Protein AF-A0A3B9ZFH5-F1 (afdb_monomer)

Mean predicted aligned error: 7.14 Å

Solvent-accessible surface area (backbone atoms only — not comparable to full-atom values): 13706 Å² total; per-residue (Å²): 106,92,88,69,44,16,60,58,52,52,47,41,68,73,48,49,60,76,69,56,90,48,77,80,53,52,54,62,52,55,54,47,50,50,52,54,54,44,50,53,52,52,50,51,51,52,33,54,69,76,51,60,96,83,41,75,63,79,76,51,57,69,62,58,42,43,11,49,30,52,8,58,58,41,36,78,74,75,39,57,46,69,60,40,25,54,50,39,38,48,53,53,50,50,54,53,50,53,50,49,52,51,50,48,53,49,42,18,50,52,43,24,66,76,68,67,31,79,48,78,68,34,46,50,52,24,42,50,59,43,46,46,58,60,49,51,49,64,74,74,47,60,92,72,45,63,69,67,50,44,63,56,52,52,38,52,32,36,51,45,31,24,52,52,28,47,54,52,24,54,52,31,48,76,71,74,42,88,35,60,85,32,45,53,56,22,54,52,38,48,51,56,30,49,52,52,27,51,62,53,21,48,66,30,60,55,36,56,64,36,47,82,73,73,46,78,68,55,70,68,45,51,51,45,15,51,52,20,48,51,52,39,53,51,49,53,55,49,51,54,51,48,51,43,53,75,71,64,59,79,72,73,91,124

Foldseek 3Di:
DLPFWLVCVCCCVPPVVVVDPDPVVCVCVVVVVSVVVVVLVVLLVQLVVPDDPPHPCVVDDSLQSSLQSQLVVCVVVVDHSVVSSVVSSVVVVVVVVVVVVVQLVVQLVVQCVVPVQPDPVSSVVSSCVSCVVVVCCVVQDDPPLVVLCVLLVVLLRLLSRLVVLLVVLLVCVVVVHDSCVSVVVSVVSLVVSLVSLVVQQVVLVVVVVCVVVVDDDDPSSCVSNVSSVVSNVVSVVVVVVSCCCPPVVPPDPD

pLDDT: mean 85.2, std 9.34, range [36.38, 96.75]

Nearest PDB structures (foldseek):
  4dnd-assembly1_A  TM=7.154E-01  e=4.580E+00  Homo sapiens

Secondary structure (DSSP, 8-state):
--S--HHHHHHIIIIIHHH-SSGGGHHHHHHHHHHHHHHHHHHHHHHHHTS-TT-GGGGS-HHHHHHHHHHHHHHTTT--HHHHHHHHHHHHHHHHHHHHHHHHHHHHHHHHHHHT--SHHHHHHHHHHHHHHHHHHHHHSPTTTHHHHHHHHHHHHHHHHHHHHHHHHHHHHHTT---HHHHHHHHHHHHHHHHHHHHHHHHHHHHHHHHTTTPPPPHHHHHHHHHHHHHHHHHHHHHHHHHIIIII------

Structure (mmCIF, N/CA/C/O backbone):
data_AF-A0A3B9ZFH5-F1
#
_entry.id   AF-A0A3B9ZFH5-F1
#
loop_
_atom_site.group_PDB
_atom_site.id
_atom_site.type_symbol
_atom_site.label_atom_id
_atom_site.label_alt_id
_atom_site.label_comp_id
_atom_site.label_asym_id
_atom_site.label_entity_id
_atom_site.label_seq_id
_atom_site.pdbx_PDB_ins_code
_atom_site.Cartn_x
_atom_site.Cartn_y
_atom_site.Cartn_z
_atom_site.occupancy
_atom_site.B_iso_or_equiv
_atom_site.auth_seq_id
_atom_site.auth_comp_id
_atom_site.auth_asym_id
_atom_site.auth_atom_id
_atom_site.pdbx_PDB_model_num
ATOM 1 N N . CYS A 1 1 ? 0.698 -5.939 -2.562 1.00 56.19 1 CYS A N 1
ATOM 2 C CA . CYS A 1 1 ? -0.659 -6.213 -2.044 1.00 56.19 1 CYS A CA 1
ATOM 3 C C . CYS A 1 1 ? -0.772 -7.603 -1.418 1.00 56.19 1 CYS A C 1
ATOM 5 O O . CYS A 1 1 ? -1.212 -7.675 -0.282 1.00 56.19 1 CYS A O 1
ATOM 7 N N . GLY A 1 2 ? -0.289 -8.669 -2.073 1.00 48.34 2 GLY A N 1
ATOM 8 C CA . GLY A 1 2 ? -0.557 -10.066 -1.680 1.00 48.34 2 GLY A CA 1
ATOM 9 C C . GLY A 1 2 ? 0.015 -10.634 -0.366 1.00 48.34 2 GLY A C 1
ATOM 10 O O . GLY A 1 2 ? -0.214 -11.807 -0.115 1.00 48.34 2 GLY A O 1
ATOM 11 N N . ALA A 1 3 ? 0.739 -9.874 0.467 1.00 55.09 3 ALA A N 1
ATOM 12 C CA . ALA A 1 3 ? 1.177 -10.352 1.794 1.00 55.09 3 ALA A CA 1
ATOM 13 C C . ALA A 1 3 ? 0.284 -9.795 2.917 1.00 55.09 3 ALA A C 1
ATOM 15 O O . ALA A 1 3 ? -0.329 -10.538 3.674 1.00 55.09 3 ALA A O 1
ATOM 16 N N . CYS A 1 4 ? 0.181 -8.468 2.996 1.00 74.06 4 CYS A N 1
ATOM 17 C CA . CYS A 1 4 ? -0.763 -7.741 3.836 1.00 74.06 4 CYS A CA 1
ATOM 18 C C . CYS A 1 4 ? -0.974 -6.355 3.207 1.00 74.06 4 CYS A C 1
ATOM 20 O O . CYS A 1 4 ? -0.023 -5.760 2.684 1.00 74.06 4 CYS A O 1
ATOM 22 N N . SER A 1 5 ? -2.207 -5.843 3.197 1.00 85.00 5 SER A N 1
ATOM 23 C CA . SER A 1 5 ? -2.499 -4.530 2.620 1.00 85.00 5 SER A CA 1
ATOM 24 C C . SER A 1 5 ? -3.465 -3.737 3.479 1.00 85.00 5 SER A C 1
ATOM 26 O O . SER A 1 5 ? -4.633 -4.095 3.626 1.00 85.00 5 SER A O 1
ATOM 28 N N . GLY A 1 6 ? -2.975 -2.607 3.989 1.00 86.12 6 GLY A N 1
ATOM 29 C CA . GLY A 1 6 ? -3.796 -1.664 4.727 1.00 86.12 6 GLY A CA 1
ATOM 30 C C . GLY A 1 6 ? -4.882 -1.038 3.858 1.00 86.12 6 GLY A C 1
ATOM 31 O O . GLY A 1 6 ? -6.019 -0.907 4.305 1.00 86.12 6 GLY A O 1
ATOM 32 N N . PHE A 1 7 ? -4.566 -0.713 2.600 1.00 86.00 7 PHE A N 1
ATOM 33 C CA . PHE A 1 7 ? -5.526 -0.127 1.667 1.00 86.00 7 PHE A CA 1
ATOM 34 C C . PHE A 1 7 ? -6.740 -1.037 1.453 1.00 86.00 7 PHE A C 1
ATOM 36 O O . PHE A 1 7 ? -7.873 -0.581 1.595 1.00 86.00 7 PHE A O 1
ATOM 43 N N . HIS A 1 8 ? -6.520 -2.337 1.229 1.00 86.50 8 HIS A N 1
ATOM 44 C CA . HIS A 1 8 ? -7.613 -3.308 1.140 1.00 86.50 8 HIS A CA 1
ATOM 45 C C . HIS A 1 8 ? -8.439 -3.365 2.425 1.00 86.50 8 HIS A C 1
ATOM 47 O O . HIS A 1 8 ? -9.656 -3.487 2.343 1.00 86.50 8 HIS A O 1
ATOM 53 N N . GLY A 1 9 ? -7.827 -3.217 3.602 1.00 84.75 9 GLY A N 1
ATOM 54 C CA . GLY A 1 9 ? -8.572 -3.137 4.858 1.00 84.75 9 GLY A CA 1
ATOM 55 C C . GLY A 1 9 ? -9.456 -1.890 4.972 1.00 84.75 9 GLY A C 1
ATOM 56 O O . GLY A 1 9 ? -10.604 -2.007 5.407 1.00 84.75 9 GLY A O 1
ATOM 57 N N . ILE A 1 10 ? -8.993 -0.717 4.518 1.00 81.56 10 ILE A N 1
ATOM 58 C CA . ILE A 1 10 ? -9.849 0.484 4.457 1.00 81.56 10 ILE A CA 1
ATOM 59 C C . ILE A 1 10 ? -10.995 0.279 3.465 1.00 81.56 10 ILE A C 1
ATOM 61 O O . ILE A 1 10 ? -12.153 0.519 3.799 1.00 81.56 10 ILE A O 1
ATOM 65 N N . VAL A 1 11 ? -10.699 -0.183 2.249 1.00 83.25 11 VAL A N 1
ATOM 66 C CA . VAL A 1 11 ? -11.728 -0.388 1.219 1.00 83.25 11 VAL A CA 1
ATOM 67 C C . VAL A 1 11 ? -12.757 -1.422 1.686 1.00 83.25 11 VAL A C 1
ATOM 69 O O . VAL A 1 11 ? -13.962 -1.176 1.582 1.00 83.25 11 VAL A O 1
ATOM 72 N N . SER A 1 12 ? -12.298 -2.526 2.280 1.00 81.56 12 SER A N 1
ATOM 73 C CA . SER A 1 12 ? -13.162 -3.609 2.762 1.00 81.56 12 SER A CA 1
ATOM 74 C C . SER A 1 12 ? -14.093 -3.151 3.883 1.00 81.56 12 SER A C 1
ATOM 76 O O . SER A 1 12 ? -15.272 -3.493 3.872 1.00 81.56 12 SER A O 1
ATOM 78 N N . SER A 1 13 ? -13.596 -2.343 4.825 1.00 78.69 13 SER A N 1
ATOM 79 C CA . SER A 1 13 ? -14.395 -1.819 5.944 1.00 78.69 13 SER A CA 1
ATOM 80 C C . SER A 1 13 ? -15.327 -0.670 5.540 1.00 78.69 13 SER A C 1
ATOM 82 O O . SER A 1 13 ? -16.443 -0.572 6.050 1.00 78.69 13 SER A O 1
ATOM 84 N N . GLY A 1 14 ? -14.909 0.188 4.606 1.00 74.19 14 GLY A N 1
ATOM 85 C CA . GLY A 1 14 ? -15.663 1.379 4.210 1.00 74.19 14 GLY A CA 1
ATOM 86 C C . GLY A 1 14 ? -16.687 1.160 3.094 1.00 74.19 14 GLY A C 1
ATOM 87 O O . GLY A 1 14 ? -17.728 1.829 3.087 1.00 74.19 14 GLY A O 1
ATOM 88 N N . THR A 1 15 ? -16.408 0.243 2.160 1.00 79.88 15 THR A N 1
ATOM 89 C CA . THR A 1 15 ? -17.212 0.031 0.941 1.00 79.88 15 THR A CA 1
ATOM 90 C C . THR A 1 15 ? -17.740 -1.396 0.828 1.00 79.88 15 THR A C 1
ATOM 92 O O . THR A 1 15 ? -18.956 -1.581 0.851 1.00 79.88 15 THR A O 1
ATOM 95 N N . THR A 1 16 ? -16.864 -2.406 0.786 1.00 83.88 16 THR A N 1
ATOM 96 C CA . THR A 1 16 ? -17.260 -3.804 0.560 1.00 83.88 16 THR A CA 1
ATOM 97 C C . THR A 1 16 ? -18.222 -4.296 1.635 1.00 83.88 16 THR A C 1
ATOM 99 O O . THR A 1 16 ? -19.280 -4.819 1.303 1.00 83.88 16 TH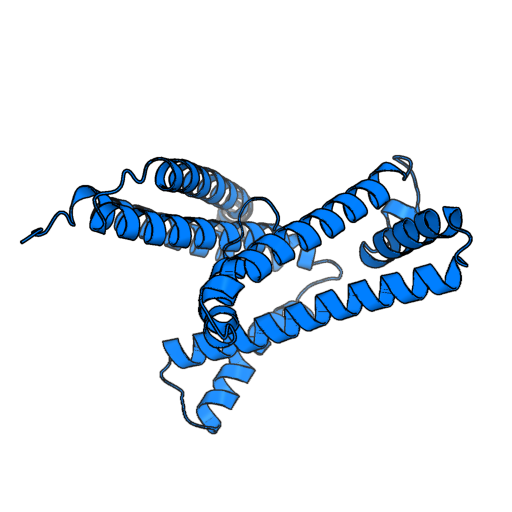R A O 1
ATOM 102 N N . ALA A 1 17 ? -17.937 -4.042 2.917 1.00 84.56 17 ALA A N 1
ATOM 103 C CA . ALA A 1 17 ? -18.801 -4.448 4.026 1.00 84.56 17 ALA A CA 1
ATOM 104 C C . ALA A 1 17 ? -20.241 -3.909 3.916 1.00 84.56 17 ALA A C 1
ATOM 106 O O . ALA A 1 17 ? -21.170 -4.558 4.383 1.00 84.56 17 ALA A O 1
ATOM 107 N N . LYS A 1 18 ? -20.446 -2.756 3.262 1.00 84.69 18 LYS A N 1
ATOM 108 C CA . LYS A 1 18 ? -21.777 -2.158 3.044 1.00 84.69 18 LYS A CA 1
ATOM 109 C C . LYS A 1 18 ? -22.503 -2.723 1.819 1.00 84.69 18 LYS A C 1
ATOM 111 O O . LYS A 1 18 ? -23.704 -2.519 1.679 1.00 84.69 18 LYS A O 1
ATOM 116 N N . GLN A 1 19 ? -21.778 -3.382 0.918 1.00 88.19 19 GLN A N 1
ATOM 117 C CA . GLN A 1 19 ? -22.305 -3.979 -0.313 1.00 88.19 19 GLN A CA 1
ATOM 118 C C . GLN A 1 19 ? -22.575 -5.481 -0.166 1.00 88.19 19 GLN A C 1
ATOM 120 O O . GLN A 1 19 ? -23.314 -6.061 -0.962 1.00 88.19 19 GLN A O 1
ATOM 125 N N . VAL A 1 20 ? -21.991 -6.121 0.849 1.00 91.12 20 VAL A N 1
ATOM 126 C CA . VAL A 1 20 ? -22.221 -7.532 1.155 1.00 91.12 20 VAL A CA 1
ATOM 127 C C . VAL A 1 20 ? -23.640 -7.735 1.695 1.00 91.12 20 VAL A C 1
ATOM 129 O O . VAL A 1 20 ? -24.049 -7.103 2.665 1.00 91.12 20 VAL A O 1
ATOM 132 N N . LYS A 1 21 ? -24.393 -8.660 1.086 1.00 93.06 21 LYS A N 1
ATOM 133 C CA . LYS A 1 21 ? -25.792 -8.941 1.452 1.00 93.06 21 LYS A CA 1
ATOM 134 C C . LYS A 1 21 ? -25.932 -9.767 2.735 1.00 93.06 21 LYS A C 1
ATOM 136 O O . LYS A 1 21 ? -26.881 -9.570 3.489 1.00 93.06 21 LYS A O 1
ATOM 141 N N . LYS A 1 22 ? -25.039 -10.735 2.956 1.00 92.75 22 LYS A N 1
ATOM 142 C CA . LYS A 1 22 ? -25.032 -11.622 4.132 1.00 92.75 22 LYS A CA 1
ATOM 143 C C . LYS A 1 22 ? -23.602 -11.999 4.501 1.00 92.75 22 LYS A C 1
ATOM 145 O O . LYS A 1 22 ? -22.759 -12.166 3.630 1.00 92.75 22 LYS A O 1
ATOM 150 N N . GLU A 1 23 ? -23.353 -12.226 5.785 1.00 89.50 23 GLU A N 1
ATOM 151 C CA . GLU A 1 23 ? -22.018 -12.529 6.327 1.00 89.50 23 GLU A CA 1
ATOM 152 C C . GLU A 1 23 ? -21.338 -13.736 5.659 1.00 89.50 23 GLU A C 1
ATOM 154 O O . GLU A 1 23 ? -20.128 -13.742 5.445 1.00 89.50 23 GLU A O 1
ATOM 159 N N . ARG A 1 24 ? -22.119 -14.742 5.244 1.00 93.06 24 ARG A N 1
ATOM 160 C CA . ARG A 1 24 ? -21.596 -15.921 4.531 1.00 93.06 24 ARG A CA 1
ATOM 161 C C . ARG A 1 24 ? -20.936 -15.579 3.190 1.00 93.06 24 ARG A C 1
ATOM 163 O O . ARG A 1 24 ? -20.111 -16.360 2.729 1.00 93.06 24 ARG A O 1
ATOM 170 N N . ASP A 1 25 ? -21.264 -14.435 2.589 1.00 93.25 25 ASP A N 1
ATOM 171 C CA . ASP A 1 25 ? -20.651 -13.979 1.338 1.00 93.25 25 ASP A CA 1
ATOM 172 C C . ASP A 1 25 ? -19.267 -13.342 1.580 1.00 93.25 25 ASP A C 1
ATOM 174 O O . ASP A 1 25 ? -18.456 -13.274 0.658 1.00 93.25 25 ASP A O 1
ATOM 178 N N . CYS A 1 26 ? -18.935 -12.941 2.816 1.00 89.19 26 CYS A N 1
ATOM 179 C CA . CYS A 1 26 ? -17.640 -12.332 3.143 1.00 89.19 26 CYS A CA 1
ATOM 180 C C . CYS A 1 26 ? -16.459 -13.264 2.849 1.00 89.19 26 CYS A C 1
ATOM 182 O O . CYS A 1 26 ? -15.405 -12.794 2.421 1.00 89.19 26 CYS A O 1
ATOM 184 N N . VAL A 1 27 ? -16.627 -14.575 3.061 1.00 89.00 27 VAL A N 1
ATOM 185 C CA . VAL A 1 27 ? -15.583 -15.579 2.810 1.00 89.00 27 VAL A CA 1
ATOM 186 C C . VAL A 1 27 ? -15.265 -15.685 1.313 1.00 89.00 27 VAL A C 1
ATOM 188 O O . VAL A 1 27 ? -14.125 -15.395 0.952 1.00 89.00 27 VAL A O 1
ATOM 191 N N . PRO A 1 28 ? -16.212 -16.038 0.418 1.00 91.50 28 PRO A N 1
ATOM 192 C CA . PRO A 1 28 ? -15.913 -16.141 -1.007 1.00 91.50 28 PRO A CA 1
ATOM 193 C C . PRO A 1 28 ? -15.486 -14.804 -1.623 1.00 91.50 28 PRO A C 1
ATOM 195 O O . PRO A 1 28 ? -14.626 -14.811 -2.495 1.00 91.50 28 PRO A O 1
ATOM 198 N N . ILE A 1 29 ? -16.015 -13.666 -1.158 1.00 90.19 29 ILE A N 1
ATOM 199 C CA . ILE A 1 29 ? -15.613 -12.347 -1.669 1.00 90.19 29 ILE A CA 1
ATOM 200 C C . ILE A 1 29 ? -14.169 -12.028 -1.274 1.00 90.19 29 ILE A C 1
ATOM 202 O O . ILE A 1 29 ? -13.342 -11.771 -2.144 1.00 90.19 29 ILE A O 1
ATOM 206 N N . THR A 1 30 ? -13.843 -12.079 0.020 1.00 84.75 30 THR A N 1
ATOM 207 C CA . THR A 1 30 ? -12.514 -11.676 0.509 1.00 84.75 30 THR A CA 1
ATOM 208 C C . THR A 1 30 ? -11.433 -12.654 0.050 1.00 84.75 30 THR A C 1
ATOM 210 O O . THR A 1 30 ? -10.433 -12.243 -0.537 1.00 84.75 30 THR A O 1
ATOM 213 N N . TYR A 1 31 ? -11.635 -13.959 0.268 1.00 85.38 31 TYR A N 1
ATOM 214 C CA . TYR A 1 31 ? -10.650 -14.966 -0.135 1.00 85.38 31 TYR A CA 1
ATOM 215 C C . TYR A 1 31 ? -10.585 -15.123 -1.655 1.00 85.38 31 TYR A C 1
ATOM 217 O O . TYR A 1 31 ? -9.493 -15.272 -2.196 1.00 85.38 31 TYR A O 1
ATOM 225 N N . GLY A 1 32 ? -11.721 -15.049 -2.356 1.00 89.69 32 GLY A N 1
ATOM 226 C CA . GLY A 1 32 ? -11.752 -15.106 -3.817 1.00 89.69 32 GLY A CA 1
ATOM 227 C C . GLY A 1 32 ? -10.996 -13.941 -4.451 1.00 89.69 32 GLY A C 1
ATOM 228 O O . GLY A 1 32 ? -10.163 -14.170 -5.325 1.00 89.69 32 GLY A O 1
ATOM 229 N N . ALA A 1 33 ? -11.200 -12.713 -3.962 1.00 85.75 33 ALA A N 1
ATOM 230 C CA . ALA A 1 33 ? -10.440 -11.547 -4.414 1.00 85.75 33 ALA A CA 1
ATOM 231 C C . ALA A 1 33 ? -8.932 -11.718 -4.167 1.00 85.75 33 ALA A C 1
ATOM 233 O O . ALA A 1 33 ? -8.134 -11.490 -5.073 1.00 85.75 33 ALA A O 1
ATOM 234 N N . MET A 1 34 ? -8.540 -12.212 -2.985 1.00 85.88 34 MET A N 1
ATOM 235 C CA . MET A 1 34 ? -7.133 -12.477 -2.666 1.00 85.88 34 MET A CA 1
ATOM 236 C C . MET A 1 34 ? -6.503 -13.516 -3.607 1.00 85.88 34 MET A C 1
ATOM 238 O O . MET A 1 34 ? -5.362 -13.346 -4.037 1.00 85.88 34 MET A O 1
ATOM 242 N N . LEU A 1 35 ? -7.233 -14.581 -3.957 1.00 88.50 35 LEU A N 1
ATOM 243 C CA . LEU A 1 35 ? -6.763 -15.594 -4.907 1.00 88.50 35 LEU A CA 1
ATOM 244 C C . LEU A 1 35 ? -6.603 -15.023 -6.322 1.00 88.50 35 LEU A C 1
ATOM 246 O O . LEU A 1 35 ? -5.607 -15.314 -6.984 1.00 88.50 35 LEU A O 1
ATOM 250 N N . LEU A 1 36 ? -7.545 -14.190 -6.775 1.00 88.00 36 LEU A N 1
ATOM 251 C CA . LEU A 1 36 ? -7.467 -13.530 -8.081 1.00 88.00 36 LEU A CA 1
ATOM 252 C C . LEU A 1 36 ? -6.302 -12.530 -8.147 1.00 88.00 36 LEU A C 1
ATOM 254 O O . LEU A 1 36 ? -5.558 -12.530 -9.126 1.00 88.00 36 LEU A O 1
ATOM 258 N N . GLU A 1 37 ? -6.072 -11.736 -7.099 1.00 85.31 37 GLU A N 1
ATOM 259 C CA . GLU A 1 37 ? -4.884 -10.875 -7.005 1.00 85.31 37 GLU A CA 1
ATOM 260 C C . GLU A 1 37 ? -3.584 -11.681 -6.989 1.00 85.31 37 GLU A C 1
ATOM 262 O O . GLU A 1 37 ? -2.609 -11.307 -7.645 1.00 85.31 37 GLU A O 1
ATOM 267 N N . GLY A 1 38 ? -3.569 -12.801 -6.263 1.00 87.44 38 GLY A N 1
ATOM 268 C CA . GLY A 1 38 ? -2.445 -13.731 -6.245 1.00 87.44 38 GLY A CA 1
ATOM 269 C C . GLY A 1 38 ? -2.130 -14.268 -7.640 1.00 87.44 38 GLY A C 1
ATOM 270 O O . GLY A 1 38 ? -0.968 -14.272 -8.046 1.00 87.44 38 GLY A O 1
ATOM 271 N N . LEU A 1 39 ? -3.156 -14.642 -8.410 1.00 88.12 39 LEU A N 1
ATOM 272 C CA . LEU A 1 39 ? -3.003 -15.070 -9.799 1.00 88.12 39 LEU A CA 1
ATOM 273 C C . LEU A 1 39 ? -2.387 -13.963 -10.665 1.00 88.12 39 LEU A C 1
ATOM 275 O O . LEU A 1 39 ? -1.415 -14.218 -11.373 1.00 88.12 39 LEU A O 1
ATOM 279 N N . VAL A 1 40 ? -2.897 -12.730 -10.577 1.00 86.56 40 VAL A N 1
ATOM 280 C CA . VAL A 1 40 ? -2.344 -11.579 -11.315 1.00 86.56 40 VAL A CA 1
ATOM 281 C C . VAL A 1 40 ? -0.877 -11.334 -10.943 1.00 86.56 40 VAL A C 1
ATOM 283 O O . VAL A 1 40 ? -0.048 -11.102 -11.824 1.00 86.56 40 VAL A O 1
ATOM 286 N N . ALA A 1 41 ? -0.522 -11.444 -9.660 1.00 87.69 41 ALA A N 1
ATOM 287 C CA . ALA A 1 41 ? 0.856 -11.292 -9.198 1.00 87.69 41 ALA A CA 1
ATOM 288 C C . ALA A 1 41 ? 1.785 -12.382 -9.756 1.00 87.69 41 ALA A C 1
ATOM 290 O O . ALA A 1 41 ? 2.885 -12.077 -10.220 1.00 87.69 41 ALA A O 1
ATOM 291 N N . VAL A 1 42 ? 1.342 -13.643 -9.759 1.00 89.94 42 VAL A N 1
ATOM 292 C CA . VAL A 1 42 ? 2.099 -14.758 -10.348 1.00 89.94 42 VAL A CA 1
ATOM 293 C C . VAL A 1 42 ? 2.295 -14.545 -11.848 1.00 89.94 42 VAL A C 1
ATOM 295 O O . VAL A 1 42 ? 3.413 -14.691 -12.340 1.00 89.94 42 VAL A O 1
ATOM 298 N N . LEU A 1 43 ? 1.248 -14.136 -12.569 1.00 88.88 43 LEU A N 1
ATOM 299 C CA . LEU A 1 43 ? 1.345 -13.825 -13.994 1.00 88.88 43 LEU A CA 1
ATOM 300 C C . LEU A 1 43 ? 2.354 -12.702 -14.253 1.00 88.88 43 LEU A C 1
ATOM 302 O O . LEU A 1 43 ? 3.215 -12.855 -15.118 1.00 88.88 43 LEU A O 1
ATOM 306 N N . ALA A 1 44 ? 2.320 -11.622 -13.469 1.00 89.00 44 ALA A N 1
ATOM 307 C CA . ALA A 1 44 ? 3.287 -10.532 -13.582 1.00 89.00 44 ALA A CA 1
ATOM 308 C C . ALA A 1 44 ? 4.731 -11.025 -13.387 1.00 89.00 44 ALA A C 1
ATOM 310 O O . ALA A 1 44 ? 5.607 -10.696 -14.187 1.00 89.00 44 ALA A O 1
ATOM 311 N N . ILE A 1 45 ? 4.980 -11.876 -12.389 1.00 90.25 45 ILE A N 1
ATOM 312 C CA . ILE A 1 45 ? 6.302 -12.474 -12.163 1.00 90.25 45 ILE A CA 1
ATOM 313 C C . ILE A 1 45 ? 6.735 -13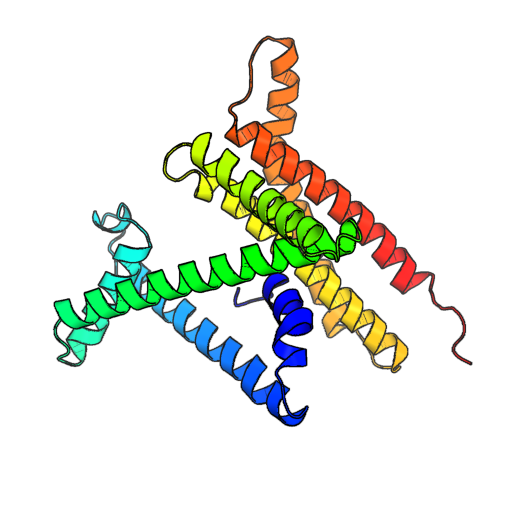.316 -13.371 1.00 90.25 45 ILE A C 1
ATOM 315 O O . ILE A 1 45 ? 7.856 -13.152 -13.852 1.00 90.25 45 ILE A O 1
ATOM 319 N N . ILE A 1 46 ? 5.849 -14.161 -13.908 1.00 89.81 46 ILE A N 1
ATOM 320 C CA . ILE A 1 46 ? 6.134 -14.971 -15.101 1.00 89.81 46 ILE A CA 1
ATOM 321 C C . ILE A 1 46 ? 6.507 -14.070 -16.283 1.00 89.81 46 ILE A C 1
ATOM 323 O O . ILE A 1 46 ? 7.518 -14.326 -16.935 1.00 89.81 46 ILE A O 1
ATOM 327 N N . THR A 1 47 ? 5.763 -12.980 -16.524 1.00 90.06 47 THR A N 1
ATOM 328 C CA . THR A 1 47 ? 6.052 -12.055 -17.637 1.00 90.06 47 THR A CA 1
ATOM 329 C C . THR A 1 47 ? 7.445 -11.430 -17.565 1.00 90.06 47 THR A C 1
ATOM 331 O O . THR A 1 47 ? 8.038 -11.148 -18.605 1.00 90.06 47 THR A O 1
ATOM 334 N N . VAL A 1 48 ? 7.987 -11.249 -16.357 1.00 88.69 48 VAL A N 1
ATOM 335 C CA . VAL A 1 48 ? 9.323 -10.681 -16.139 1.00 88.69 48 VAL A CA 1
ATOM 336 C C . VAL A 1 48 ? 10.406 -11.760 -16.195 1.00 88.69 48 VAL A C 1
ATOM 338 O O . VAL A 1 48 ? 11.443 -11.536 -16.813 1.00 88.69 48 VAL A O 1
ATOM 341 N N . ILE A 1 49 ? 10.179 -12.938 -15.602 1.00 89.00 49 ILE A N 1
ATOM 342 C CA . ILE A 1 49 ? 11.178 -14.024 -15.536 1.00 89.00 49 ILE A CA 1
ATOM 343 C C . ILE A 1 49 ? 11.544 -14.560 -16.926 1.00 89.00 49 ILE A C 1
ATOM 345 O O . ILE A 1 49 ? 12.688 -14.950 -17.149 1.00 89.00 49 ILE A O 1
ATOM 349 N N . ILE A 1 50 ? 10.607 -14.553 -17.877 1.00 86.81 50 ILE A N 1
ATOM 350 C CA . ILE A 1 5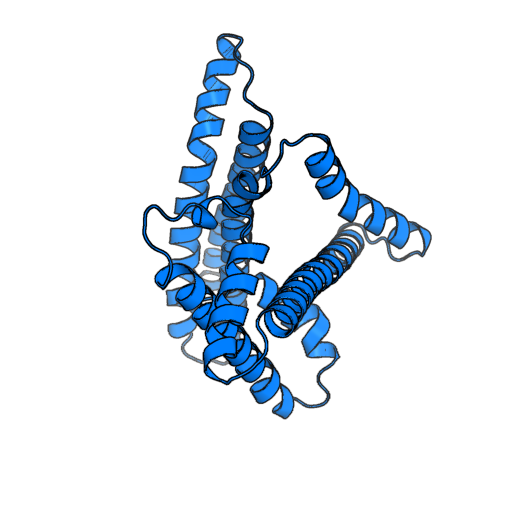0 ? 10.874 -14.998 -19.254 1.00 86.81 50 ILE A CA 1
ATOM 351 C C . ILE A 1 50 ? 11.762 -14.027 -20.051 1.00 86.81 50 ILE A C 1
ATOM 353 O O . ILE A 1 50 ? 12.178 -14.351 -21.164 1.00 86.81 50 ILE A O 1
ATOM 357 N N . LEU A 1 51 ? 12.032 -12.822 -19.534 1.00 86.69 51 LEU A N 1
ATOM 358 C CA . LEU A 1 51 ? 12.857 -11.834 -20.221 1.00 86.69 51 LEU A CA 1
ATOM 359 C C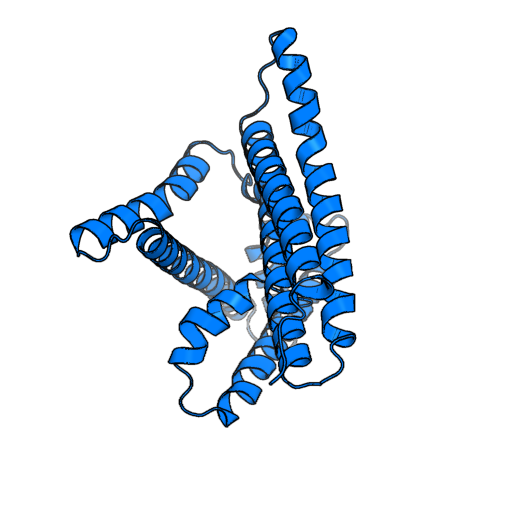 . LEU A 1 51 ? 14.350 -12.045 -19.915 1.00 86.69 51 LEU A C 1
ATOM 361 O O . LEU A 1 51 ? 14.744 -12.121 -18.751 1.00 86.69 51 LEU A O 1
ATOM 365 N N . PRO A 1 52 ? 15.222 -12.058 -20.942 1.00 88.00 52 PRO A N 1
ATOM 366 C CA . PRO A 1 52 ? 16.667 -12.038 -20.735 1.00 88.00 52 PRO A CA 1
ATOM 367 C C . PRO A 1 52 ? 17.117 -10.799 -19.948 1.00 88.00 52 PRO A C 1
ATOM 369 O O . PRO A 1 52 ? 16.595 -9.707 -20.173 1.00 88.00 52 PRO A O 1
ATOM 372 N N . LYS A 1 53 ? 18.159 -10.936 -19.112 1.00 83.06 53 LYS A N 1
ATOM 373 C CA . LYS A 1 53 ? 18.697 -9.846 -18.264 1.00 83.06 53 LYS A CA 1
ATOM 374 C C . LYS A 1 53 ? 19.045 -8.556 -19.024 1.00 83.06 53 LYS A C 1
ATOM 376 O O . LYS A 1 53 ? 18.933 -7.477 -18.460 1.00 83.06 53 LYS A O 1
ATOM 381 N N . ASN A 1 54 ? 19.435 -8.667 -20.296 1.00 85.94 54 ASN A N 1
ATOM 382 C CA . ASN A 1 54 ? 19.816 -7.533 -21.148 1.00 85.94 54 ASN A CA 1
ATOM 383 C C . ASN A 1 54 ? 18.764 -7.213 -22.222 1.00 85.94 54 ASN A C 1
ATOM 385 O O . ASN A 1 54 ? 19.070 -6.565 -23.221 1.00 85.94 54 ASN A O 1
ATOM 389 N N . SER A 1 55 ? 17.532 -7.699 -22.057 1.00 85.75 55 SER A N 1
ATOM 390 C CA . SER A 1 55 ? 16.468 -7.465 -23.027 1.00 85.75 55 SER A CA 1
ATOM 391 C C . SER A 1 55 ? 16.142 -5.969 -23.126 1.00 85.75 55 SER A C 1
ATOM 393 O O . SER A 1 55 ? 15.886 -5.339 -22.097 1.00 85.75 55 SER A O 1
ATOM 395 N N . PRO A 1 56 ? 16.066 -5.385 -24.339 1.00 84.94 56 PRO A N 1
ATOM 396 C CA . PRO A 1 56 ? 15.643 -3.995 -24.510 1.00 84.94 56 PRO A CA 1
ATOM 397 C C . PRO A 1 56 ? 14.215 -3.758 -23.996 1.00 84.94 56 PRO A C 1
ATOM 399 O O . PRO A 1 56 ? 13.885 -2.641 -23.607 1.00 84.94 56 PRO A O 1
ATOM 402 N N . LEU A 1 57 ? 13.393 -4.814 -23.908 1.00 84.25 57 LEU A N 1
ATOM 403 C CA . LEU A 1 57 ? 12.040 -4.752 -23.351 1.00 84.25 57 LEU A CA 1
ATOM 404 C C . LEU A 1 57 ? 12.022 -4.387 -21.863 1.00 84.25 57 LEU A C 1
ATOM 406 O O . LEU A 1 57 ? 11.026 -3.846 -21.407 1.00 84.25 57 LEU A O 1
ATOM 410 N N . LEU A 1 58 ? 13.111 -4.608 -21.116 1.00 84.31 58 LEU A N 1
ATOM 411 C CA . LEU A 1 58 ? 13.198 -4.199 -19.708 1.00 84.31 58 LEU A CA 1
ATOM 412 C C . LEU A 1 58 ? 13.237 -2.672 -19.527 1.00 84.31 58 LEU A C 1
ATOM 414 O O . LEU A 1 58 ? 13.054 -2.188 -18.414 1.00 84.31 58 LEU A O 1
ATOM 418 N N . LYS A 1 59 ? 13.477 -1.910 -20.603 1.00 84.88 59 LYS A N 1
ATOM 419 C CA . LYS A 1 59 ? 13.413 -0.439 -20.600 1.00 84.88 59 LYS A CA 1
ATOM 420 C C . LYS A 1 59 ? 12.026 0.101 -20.955 1.00 84.88 59 LYS A C 1
ATOM 422 O O . LYS A 1 59 ? 11.800 1.300 -20.795 1.00 84.88 59 LYS A O 1
ATOM 427 N N . ALA A 1 60 ? 11.141 -0.753 -21.470 1.00 86.44 60 ALA A N 1
ATOM 428 C CA . ALA A 1 60 ? 9.777 -0.373 -21.803 1.00 86.44 60 ALA A CA 1
ATOM 429 C C . ALA A 1 60 ? 8.954 -0.124 -20.534 1.00 86.44 60 ALA A C 1
ATOM 431 O O . ALA A 1 60 ? 9.353 -0.488 -19.424 1.00 86.44 60 ALA A O 1
ATOM 432 N N . ASP A 1 61 ? 7.791 0.495 -20.701 1.00 87.06 61 ASP A N 1
ATOM 433 C CA . ASP A 1 61 ? 6.915 0.759 -19.571 1.00 87.06 61 ASP A CA 1
ATOM 434 C C . ASP A 1 61 ? 6.295 -0.540 -19.018 1.00 87.06 61 ASP A C 1
ATOM 436 O O . ASP A 1 61 ? 6.013 -1.474 -19.782 1.00 87.06 61 ASP A O 1
ATOM 440 N N . PRO A 1 62 ? 6.069 -0.634 -17.691 1.00 88.25 62 PRO A N 1
ATOM 441 C CA . PRO A 1 62 ? 5.612 -1.868 -17.047 1.00 88.25 62 PRO A CA 1
ATOM 442 C C . PRO A 1 62 ? 4.319 -2.451 -17.631 1.00 88.25 62 PRO A C 1
ATOM 444 O O . PRO A 1 62 ? 4.173 -3.669 -17.715 1.00 88.25 62 PRO A O 1
ATOM 447 N N . ASN A 1 63 ? 3.397 -1.593 -18.073 1.00 89.06 63 ASN A N 1
ATOM 448 C CA . ASN A 1 63 ? 2.149 -1.989 -18.728 1.00 89.06 63 ASN A CA 1
ATOM 449 C C . ASN A 1 63 ? 2.398 -2.743 -20.047 1.00 89.06 63 ASN A C 1
ATOM 451 O O . ASN A 1 63 ? 1.741 -3.749 -20.308 1.00 89.06 63 ASN A O 1
ATOM 455 N N . LEU A 1 64 ? 3.365 -2.297 -20.854 1.00 91.62 64 LEU A N 1
ATOM 456 C CA . LEU A 1 64 ? 3.738 -2.937 -22.118 1.00 91.62 64 LEU A CA 1
ATOM 457 C C . LEU A 1 64 ? 4.444 -4.271 -21.879 1.00 91.62 64 LEU A C 1
ATOM 459 O O . LEU A 1 64 ? 4.173 -5.244 -22.583 1.00 91.62 64 LEU A O 1
ATOM 463 N N . ILE A 1 65 ? 5.320 -4.327 -20.871 1.00 92.00 65 ILE A N 1
ATOM 464 C CA . ILE A 1 65 ? 5.999 -5.563 -20.460 1.00 92.00 65 ILE A CA 1
ATOM 465 C C . ILE A 1 65 ? 4.964 -6.610 -20.039 1.00 92.00 65 ILE A C 1
ATOM 467 O O . ILE A 1 65 ? 4.982 -7.737 -20.539 1.00 92.00 65 ILE A O 1
ATOM 471 N N . TYR A 1 66 ? 4.033 -6.216 -19.169 1.00 92.00 66 TYR A N 1
ATOM 472 C CA . TYR A 1 66 ? 2.976 -7.089 -18.675 1.00 92.00 66 TYR A CA 1
ATOM 473 C C . TYR A 1 66 ? 2.063 -7.571 -19.811 1.00 92.00 66 TYR A C 1
ATOM 475 O O . TYR A 1 66 ? 1.911 -8.777 -20.012 1.00 92.00 66 TYR A O 1
ATOM 483 N N . ALA A 1 67 ? 1.518 -6.653 -20.616 1.00 93.06 67 ALA A N 1
ATOM 484 C CA . ALA A 1 67 ? 0.633 -7.000 -21.728 1.00 93.06 67 ALA A CA 1
ATOM 485 C C . ALA A 1 67 ? 1.326 -7.900 -22.764 1.00 93.06 67 ALA A C 1
ATOM 487 O O . ALA A 1 67 ? 0.744 -8.880 -23.229 1.00 93.06 67 ALA A O 1
ATOM 488 N N . GLY A 1 68 ? 2.594 -7.618 -23.080 1.00 92.75 68 GLY A N 1
ATOM 489 C CA . GLY A 1 68 ? 3.406 -8.437 -23.978 1.00 92.75 68 GLY A CA 1
ATOM 490 C C . GLY A 1 68 ? 3.660 -9.843 -23.441 1.00 92.75 68 GLY A C 1
ATOM 491 O O . GLY A 1 68 ? 3.579 -10.812 -24.195 1.00 92.75 68 GLY A O 1
ATOM 492 N N . GLY A 1 69 ? 3.937 -9.983 -22.143 1.00 92.25 69 GLY A N 1
ATOM 493 C CA . GLY A 1 69 ? 4.138 -11.289 -21.514 1.00 92.25 69 GLY A CA 1
ATOM 494 C C . GLY A 1 69 ? 2.867 -12.142 -21.490 1.00 92.25 69 GLY A C 1
ATOM 495 O O . GLY A 1 69 ? 2.923 -13.330 -21.821 1.00 92.25 69 GLY A O 1
ATOM 496 N N . ILE A 1 70 ? 1.713 -11.535 -21.191 1.00 93.12 70 ILE A N 1
ATOM 497 C CA . ILE A 1 70 ? 0.410 -12.209 -21.285 1.00 93.12 70 ILE A CA 1
ATOM 498 C C . ILE A 1 70 ? 0.136 -12.636 -22.728 1.00 93.12 70 ILE A C 1
ATOM 500 O O . ILE A 1 70 ? -0.182 -13.797 -22.973 1.00 93.12 70 ILE A O 1
ATOM 504 N N . ALA A 1 71 ? 0.329 -11.739 -23.696 1.00 93.88 71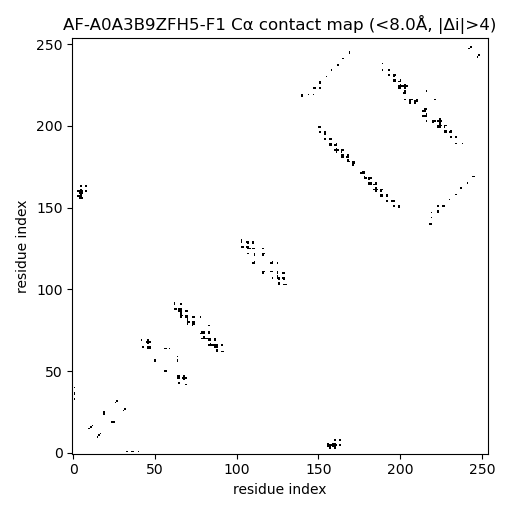 ALA A N 1
ATOM 505 C CA . ALA A 1 71 ? 0.083 -12.032 -25.103 1.00 93.88 71 ALA A CA 1
ATOM 506 C C . ALA A 1 71 ? 0.955 -13.173 -25.642 1.00 93.88 71 ALA A C 1
ATOM 508 O O . ALA A 1 71 ? 0.454 -14.050 -26.343 1.00 93.88 71 ALA A O 1
ATOM 509 N N . LYS A 1 72 ? 2.240 -13.217 -25.266 1.00 91.38 72 LYS A N 1
ATOM 510 C CA . LYS A 1 72 ? 3.137 -14.336 -25.601 1.00 91.38 72 LYS A CA 1
ATOM 511 C C . LYS A 1 72 ? 2.679 -15.652 -24.980 1.00 91.38 72 LYS A C 1
ATOM 513 O O . LYS A 1 72 ? 2.743 -16.683 -25.637 1.00 91.38 72 LYS A O 1
ATOM 518 N N . SER A 1 73 ? 2.209 -15.613 -23.736 1.00 90.44 73 SER A N 1
ATOM 519 C CA . SER A 1 73 ? 1.719 -16.807 -23.041 1.00 90.44 73 SER A CA 1
ATOM 520 C C . SER A 1 73 ? 0.431 -17.333 -23.680 1.00 90.44 73 SER A C 1
ATOM 522 O O . SER A 1 73 ? 0.289 -18.532 -23.889 1.00 90.44 73 SER A O 1
ATOM 524 N N . LEU A 1 74 ? -0.487 -16.440 -24.058 1.00 91.56 74 LEU A N 1
ATOM 525 C CA . LEU A 1 74 ? -1.744 -16.798 -24.720 1.00 91.56 74 LEU A CA 1
ATOM 526 C C . LEU A 1 74 ? -1.551 -17.264 -26.169 1.00 91.56 74 LEU A C 1
ATOM 528 O O . LEU A 1 74 ? -2.326 -18.090 -26.650 1.00 91.56 74 LEU A O 1
ATOM 532 N N . ALA A 1 75 ? -0.485 -16.822 -26.840 1.00 91.25 75 ALA A N 1
ATOM 533 C CA . ALA A 1 75 ? -0.116 -17.342 -28.154 1.00 91.25 75 ALA A CA 1
ATOM 534 C C . ALA A 1 75 ? 0.180 -18.855 -28.132 1.00 91.25 75 ALA A C 1
ATOM 536 O O . ALA A 1 75 ? -0.080 -19.529 -29.125 1.00 91.25 75 ALA A O 1
ATOM 537 N N . LEU A 1 76 ? 0.627 -19.413 -26.996 1.00 90.19 76 LEU A N 1
ATOM 538 C CA . LEU A 1 76 ? 0.804 -20.866 -26.821 1.00 90.19 76 LEU A CA 1
ATOM 539 C C . LEU A 1 76 ? -0.520 -21.641 -26.903 1.00 90.19 76 LEU A C 1
ATOM 541 O O . LEU A 1 76 ? -0.525 -22.822 -27.234 1.00 90.19 76 LEU A O 1
ATOM 545 N N . PHE A 1 77 ? -1.643 -20.973 -26.634 1.00 93.38 77 PHE A N 1
ATOM 546 C CA . PHE A 1 77 ? -2.995 -21.522 -26.744 1.00 93.38 77 PHE A CA 1
ATOM 547 C C . PHE A 1 77 ? -3.666 -21.170 -28.083 1.00 93.38 77 PHE A C 1
ATOM 549 O O . PHE A 1 77 ? -4.888 -21.221 -28.188 1.00 93.38 77 PHE A O 1
ATOM 556 N N . ASN A 1 78 ? -2.888 -20.800 -29.109 1.00 94.88 78 ASN A N 1
ATOM 557 C CA . ASN A 1 78 ? -3.369 -20.362 -30.427 1.00 94.88 78 ASN A CA 1
ATOM 558 C C . ASN A 1 78 ? -4.233 -19.085 -30.410 1.00 94.88 78 ASN A C 1
ATOM 560 O O . ASN A 1 78 ? -4.998 -18.839 -31.344 1.00 94.88 78 ASN A O 1
ATOM 564 N N . ILE A 1 79 ? -4.105 -18.238 -29.382 1.00 95.94 79 ILE A N 1
ATOM 565 C CA . ILE A 1 79 ? -4.756 -16.922 -29.366 1.00 95.94 79 ILE A CA 1
ATOM 566 C C . ILE A 1 79 ? -3.866 -15.914 -30.111 1.00 95.94 79 ILE A C 1
ATOM 568 O O . ILE A 1 79 ? -2.687 -15.784 -29.771 1.00 95.94 79 ILE A O 1
ATOM 572 N N . PRO A 1 80 ? -4.389 -15.156 -31.096 1.00 96.75 80 PRO A N 1
ATOM 573 C CA . PRO A 1 80 ? -3.592 -14.181 -31.833 1.00 96.75 80 PRO A CA 1
ATOM 574 C C . PRO A 1 80 ? -2.955 -13.135 -30.912 1.00 96.75 80 PRO A C 1
ATOM 576 O O . PRO A 1 80 ? -3.650 -12.479 -30.130 1.00 96.75 80 PRO A O 1
ATOM 579 N N . TYR A 1 81 ? -1.640 -12.932 -31.055 1.00 94.62 81 TYR A N 1
ATOM 580 C CA . TYR A 1 81 ? -0.858 -12.024 -30.207 1.00 94.62 81 TYR A CA 1
ATOM 581 C C . TYR A 1 81 ? -1.480 -10.630 -30.115 1.00 94.62 81 TYR A C 1
ATOM 583 O O . TYR A 1 81 ? -1.611 -10.094 -29.022 1.00 94.62 81 TYR A O 1
ATOM 591 N N . GLN A 1 82 ? -1.904 -10.060 -31.246 1.00 95.75 82 GLN A N 1
ATOM 592 C CA . GLN A 1 82 ? -2.453 -8.705 -31.284 1.00 95.75 82 GLN A CA 1
ATOM 593 C C . GLN A 1 82 ? -3.732 -8.575 -30.445 1.00 95.75 82 GLN A C 1
ATOM 595 O O . GLN A 1 82 ? -3.882 -7.610 -29.704 1.00 95.75 82 GLN A O 1
ATOM 600 N N . ILE A 1 83 ? -4.619 -9.575 -30.506 1.00 95.69 83 ILE A N 1
ATOM 601 C CA . ILE A 1 83 ? -5.859 -9.599 -29.719 1.00 95.69 83 ILE A CA 1
ATOM 602 C C . ILE A 1 83 ? -5.519 -9.702 -28.231 1.00 95.69 83 ILE A C 1
ATOM 604 O O . ILE A 1 83 ? -6.003 -8.909 -27.425 1.00 95.69 83 ILE A O 1
ATOM 608 N N . ALA A 1 84 ? -4.647 -10.646 -27.873 1.00 95.00 84 ALA A N 1
ATOM 609 C CA . ALA A 1 84 ? -4.238 -10.865 -26.493 1.00 95.00 84 ALA A CA 1
ATOM 610 C C . ALA A 1 84 ? -3.506 -9.651 -25.898 1.00 95.00 84 ALA A C 1
ATOM 612 O O . ALA A 1 84 ? -3.743 -9.287 -24.749 1.00 95.00 84 ALA A O 1
ATOM 613 N N . PHE A 1 85 ? -2.652 -8.999 -26.687 1.00 95.31 85 PHE A N 1
ATOM 614 C CA . PHE A 1 85 ? -1.895 -7.819 -26.284 1.00 95.31 85 PHE A CA 1
ATOM 615 C C . PHE A 1 85 ? -2.811 -6.627 -26.026 1.00 95.31 85 PHE A C 1
ATOM 617 O O . PHE A 1 85 ? -2.749 -6.033 -24.951 1.00 95.31 85 PHE A O 1
ATOM 624 N N . THR A 1 86 ? -3.695 -6.299 -26.973 1.00 95.44 86 THR A N 1
ATOM 625 C CA . THR A 1 86 ? -4.646 -5.194 -26.808 1.00 95.44 86 THR A CA 1
ATOM 626 C C . THR A 1 86 ? -5.586 -5.449 -25.634 1.00 95.44 86 THR A C 1
ATOM 628 O O . THR A 1 86 ? -5.821 -4.539 -24.841 1.00 95.44 86 THR A O 1
ATOM 631 N N . PHE A 1 87 ? -6.070 -6.684 -25.468 1.00 94.25 87 PHE A N 1
ATOM 632 C CA . PHE A 1 87 ? -6.910 -7.055 -24.332 1.00 94.25 87 PHE A CA 1
ATOM 633 C C . PHE A 1 87 ? -6.175 -6.910 -22.995 1.00 94.25 87 PHE A C 1
ATOM 635 O O . PHE A 1 87 ? -6.693 -6.277 -22.078 1.00 94.25 87 PHE A O 1
ATOM 642 N N . ALA A 1 88 ? -4.957 -7.448 -22.879 1.00 93.38 88 ALA A N 1
ATOM 643 C CA . ALA A 1 88 ? -4.176 -7.370 -21.647 1.00 93.38 88 ALA A CA 1
ATOM 644 C C . ALA A 1 88 ? -3.798 -5.923 -21.295 1.00 93.38 88 ALA A C 1
ATOM 646 O O . ALA A 1 88 ? -3.843 -5.544 -20.125 1.00 93.38 88 ALA A O 1
ATOM 647 N N . LEU A 1 89 ? -3.468 -5.103 -22.297 1.00 94.38 89 LEU A N 1
ATOM 648 C CA . LEU A 1 89 ? -3.164 -3.687 -22.105 1.00 94.38 89 LEU A CA 1
ATOM 649 C C . LEU A 1 89 ? -4.398 -2.891 -21.664 1.00 94.38 89 LEU A C 1
ATOM 651 O O . LEU A 1 89 ? -4.295 -2.065 -20.756 1.00 94.38 89 LEU A O 1
ATOM 655 N N . LEU A 1 90 ? -5.559 -3.153 -22.272 1.00 94.25 90 LEU A N 1
ATOM 656 C CA . LEU A 1 90 ? -6.829 -2.564 -21.852 1.00 94.25 90 LEU A CA 1
ATOM 657 C C . LEU A 1 90 ? -7.156 -2.965 -20.411 1.00 94.25 90 LEU A C 1
ATOM 659 O O . LEU A 1 90 ? -7.380 -2.088 -19.587 1.00 94.25 90 LEU A O 1
ATOM 663 N N . ALA A 1 91 ? -7.096 -4.258 -20.086 1.00 91.12 91 ALA A N 1
ATOM 664 C CA . ALA A 1 91 ? -7.372 -4.765 -18.743 1.00 91.12 91 ALA A CA 1
ATOM 665 C C . ALA A 1 91 ? -6.442 -4.148 -17.685 1.00 91.12 91 ALA A C 1
ATOM 667 O O . ALA A 1 91 ? -6.912 -3.717 -16.633 1.00 91.12 91 ALA A O 1
ATOM 668 N N . PHE A 1 92 ? -5.139 -4.043 -17.975 1.00 89.25 92 PHE A N 1
ATOM 669 C CA . PHE A 1 92 ? -4.180 -3.373 -17.092 1.00 89.25 92 PHE A CA 1
ATOM 670 C C . PHE A 1 92 ? -4.531 -1.894 -16.900 1.00 89.25 92 PHE A C 1
ATOM 672 O O . PHE A 1 92 ? -4.506 -1.386 -15.781 1.00 89.25 92 PHE A O 1
ATOM 679 N N . SER A 1 93 ? -4.867 -1.198 -17.988 1.00 89.94 93 SER A N 1
ATOM 680 C CA . SER A 1 93 ? -5.182 0.231 -17.942 1.00 89.94 93 SER A CA 1
ATOM 681 C C . SER A 1 93 ? -6.463 0.484 -17.148 1.00 89.94 93 SER A C 1
ATOM 683 O O . SER A 1 93 ? -6.464 1.316 -16.245 1.00 89.94 93 SER A O 1
ATOM 685 N N . THR A 1 94 ? -7.527 -0.276 -17.418 1.00 90.88 94 THR A N 1
ATOM 686 C CA . THR A 1 94 ? -8.792 -0.220 -16.673 1.00 90.88 94 THR A CA 1
ATOM 687 C C . THR A 1 94 ? -8.569 -0.487 -15.187 1.00 90.88 94 THR A C 1
ATOM 689 O O . THR A 1 94 ? -9.019 0.301 -14.365 1.00 90.88 94 THR A O 1
ATOM 692 N N . PHE A 1 95 ? -7.779 -1.505 -14.833 1.00 86.62 95 PHE A N 1
ATOM 693 C CA . PHE A 1 95 ? -7.430 -1.796 -13.439 1.00 86.62 95 PHE A CA 1
ATOM 694 C C . PHE A 1 95 ? -6.772 -0.601 -12.719 1.00 86.62 95 PHE A C 1
ATOM 696 O O . PHE A 1 95 ? -7.113 -0.287 -11.573 1.00 86.62 95 PHE A O 1
ATOM 703 N N . VAL A 1 96 ? -5.847 0.098 -13.387 1.00 86.25 96 VAL A N 1
ATOM 704 C CA . VAL A 1 96 ? -5.200 1.296 -12.828 1.00 86.25 96 VAL A CA 1
ATOM 705 C C . VAL A 1 96 ? -6.199 2.449 -12.680 1.00 86.25 96 VAL A C 1
ATOM 707 O O . VAL A 1 96 ? -6.202 3.118 -11.644 1.00 86.25 96 VAL A O 1
ATOM 710 N N . TYR A 1 97 ? -7.064 2.673 -13.673 1.00 88.19 97 TYR A N 1
ATOM 711 C CA . TYR A 1 97 ? -8.073 3.735 -13.619 1.00 88.19 97 TYR A CA 1
ATOM 712 C C . TYR A 1 97 ? -9.134 3.491 -12.545 1.00 88.19 97 TYR A C 1
ATOM 714 O O . TYR A 1 97 ? -9.467 4.421 -11.812 1.00 88.19 97 TYR A O 1
ATOM 722 N N . ASP A 1 98 ? -9.597 2.255 -12.384 1.00 89.12 98 ASP A N 1
ATOM 723 C CA . ASP A 1 98 ? -10.551 1.891 -11.335 1.00 89.12 98 ASP A CA 1
ATOM 724 C C . ASP A 1 98 ? -9.938 2.096 -9.944 1.00 89.12 98 ASP A C 1
ATOM 726 O O . ASP A 1 98 ? -10.579 2.626 -9.034 1.00 89.12 98 ASP A O 1
ATOM 730 N N . THR A 1 99 ? -8.652 1.764 -9.783 1.00 85.88 99 THR A N 1
ATOM 731 C CA . THR A 1 99 ? -7.917 2.043 -8.542 1.00 85.88 99 THR A CA 1
ATOM 732 C C . THR A 1 99 ? -7.845 3.548 -8.267 1.00 85.88 99 THR A C 1
ATOM 734 O O . THR A 1 99 ? -8.059 3.981 -7.134 1.00 85.88 99 THR A O 1
ATOM 737 N N . LEU A 1 100 ? -7.579 4.367 -9.289 1.00 86.19 100 LEU A N 1
ATOM 738 C CA . LEU A 1 100 ? -7.527 5.824 -9.155 1.00 86.19 100 LEU A CA 1
ATOM 739 C C . LEU A 1 100 ? -8.895 6.427 -8.791 1.00 86.19 100 LEU A C 1
ATOM 741 O O . LEU A 1 100 ? -8.967 7.299 -7.919 1.00 86.19 100 LEU A O 1
ATOM 745 N N . ASP A 1 101 ? -9.977 5.953 -9.410 1.00 86.62 101 ASP A N 1
ATOM 746 C CA . ASP A 1 101 ? -11.350 6.345 -9.073 1.00 86.62 101 ASP A CA 1
ATOM 747 C C . ASP A 1 101 ? -11.671 6.031 -7.601 1.00 86.62 101 ASP A C 1
ATOM 749 O O . ASP A 1 101 ? -12.105 6.907 -6.846 1.00 86.62 101 ASP A O 1
ATOM 753 N N . VAL A 1 102 ? -11.370 4.810 -7.145 1.00 87.31 102 VAL A N 1
ATOM 754 C CA . VAL A 1 102 ? -11.568 4.414 -5.742 1.00 87.31 102 VAL A CA 1
ATOM 755 C C . VAL A 1 102 ? -10.737 5.288 -4.798 1.00 87.31 102 VAL A C 1
ATOM 757 O O . VAL A 1 102 ? -11.273 5.783 -3.804 1.00 87.31 102 VAL A O 1
ATOM 760 N N . CYS A 1 103 ? -9.459 5.524 -5.105 1.00 86.38 103 CYS A N 1
ATOM 761 C CA . CYS A 1 103 ? -8.560 6.342 -4.287 1.00 86.38 103 CYS A CA 1
ATOM 762 C C . CYS A 1 103 ? -9.046 7.788 -4.147 1.00 86.38 103 CYS A C 1
ATOM 764 O O . CYS A 1 103 ? -9.103 8.314 -3.036 1.00 86.38 103 CYS A O 1
ATOM 766 N N . THR A 1 104 ? -9.417 8.436 -5.252 1.00 87.75 104 THR A N 1
ATOM 767 C CA . THR A 1 104 ? -9.875 9.837 -5.239 1.00 87.75 104 THR A CA 1
ATOM 768 C C . THR A 1 104 ? -11.229 9.986 -4.547 1.00 87.75 104 THR A C 1
ATOM 770 O O . THR A 1 104 ? -11.442 10.940 -3.793 1.00 87.75 104 THR A O 1
ATOM 773 N N . ARG A 1 105 ? -12.130 9.009 -4.713 1.00 87.31 105 ARG A N 1
ATOM 774 C CA . ARG A 1 105 ? -13.394 8.949 -3.970 1.00 87.31 105 ARG A CA 1
ATOM 775 C C . ARG A 1 105 ? -13.166 8.774 -2.469 1.00 87.31 105 ARG A C 1
ATOM 777 O O . ARG A 1 105 ? -13.784 9.491 -1.683 1.00 87.31 105 ARG A O 1
ATOM 784 N N . LEU A 1 106 ? -12.294 7.851 -2.071 1.00 87.88 106 LEU A N 1
ATOM 785 C CA . LEU A 1 106 ? -11.988 7.592 -0.666 1.00 87.88 106 LEU A CA 1
ATOM 786 C C . LEU A 1 106 ? -11.294 8.790 -0.008 1.00 87.88 106 LEU A C 1
ATOM 788 O O . LEU A 1 106 ? -11.678 9.179 1.091 1.00 87.88 106 LEU A O 1
ATOM 792 N N . ALA A 1 107 ? -10.342 9.421 -0.699 1.00 89.00 107 ALA A N 1
ATOM 793 C CA . ALA A 1 107 ? -9.700 10.649 -0.237 1.00 89.00 107 ALA A CA 1
ATOM 794 C C . ALA A 1 107 ? -10.738 11.743 0.044 1.00 89.00 107 ALA A C 1
ATOM 796 O O . ALA A 1 107 ? -10.706 12.360 1.109 1.00 89.00 107 ALA A O 1
ATOM 797 N N . ARG A 1 108 ? -11.725 11.914 -0.847 1.00 89.94 108 ARG A N 1
ATOM 798 C CA . ARG A 1 108 ? -12.821 12.864 -0.625 1.00 89.94 108 ARG A CA 1
ATOM 799 C C . ARG A 1 108 ? -13.612 12.528 0.634 1.00 89.94 108 ARG A C 1
ATOM 801 O O . ARG A 1 108 ? -13.878 13.438 1.410 1.00 89.94 108 ARG A O 1
ATOM 808 N N . TYR A 1 109 ? -13.963 11.261 0.860 1.00 88.44 109 TYR A N 1
ATOM 809 C CA . TYR A 1 109 ? -14.666 10.860 2.084 1.00 88.44 109 TYR A CA 1
ATOM 810 C C . TYR A 1 109 ? -13.847 11.156 3.344 1.00 88.44 109 TYR A C 1
ATOM 812 O O . TYR A 1 109 ? -14.383 11.753 4.271 1.00 88.44 109 TYR A O 1
ATOM 820 N N . ILE A 1 110 ? -12.543 10.864 3.333 1.00 88.81 110 ILE A N 1
ATOM 821 C CA . ILE A 1 110 ? -11.634 11.186 4.443 1.00 88.81 110 ILE A CA 1
ATOM 822 C C . ILE A 1 110 ? -11.610 12.699 4.705 1.00 88.81 110 ILE A C 1
ATOM 824 O O . ILE A 1 110 ? -11.747 13.130 5.846 1.00 88.81 110 ILE A O 1
ATOM 828 N N . PHE A 1 111 ? -11.503 13.534 3.665 1.00 90.75 111 PHE A N 1
ATOM 829 C CA . PHE A 1 111 ? -11.562 14.990 3.836 1.00 90.75 111 PHE A CA 1
ATOM 830 C C . PHE A 1 111 ? -12.899 15.455 4.415 1.00 90.75 111 PHE A C 1
ATOM 832 O O . PHE A 1 111 ? -12.914 16.330 5.280 1.00 90.75 111 PHE A O 1
ATOM 839 N N . GLN A 1 112 ? -14.018 14.883 3.970 1.00 90.75 112 GLN A N 1
ATOM 840 C CA . GLN A 1 112 ? -15.337 15.224 4.506 1.00 90.75 112 GLN A CA 1
ATOM 841 C C . GLN A 1 112 ? -15.472 14.835 5.981 1.00 90.75 112 GLN A C 1
ATOM 843 O O . GLN A 1 112 ? -16.047 15.604 6.745 1.00 90.75 112 GLN A O 1
ATOM 848 N N . GLU A 1 113 ? -14.918 13.694 6.387 1.00 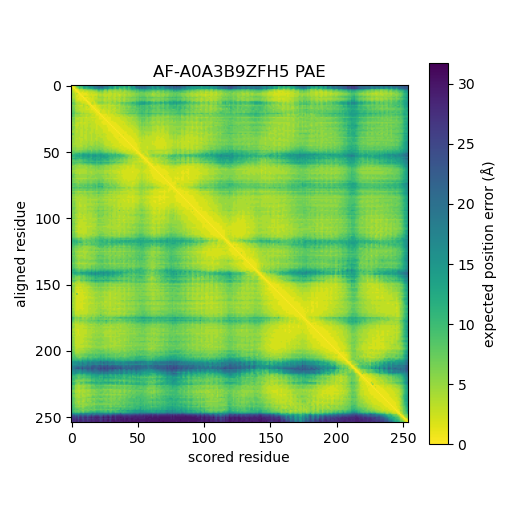89.12 113 GLU A N 1
ATOM 849 C CA . GLU A 1 113 ? -14.910 13.243 7.783 1.00 89.12 113 GLU A CA 1
ATOM 850 C C . GLU A 1 113 ? -14.021 14.129 8.665 1.00 89.12 113 GLU A C 1
ATOM 852 O O . GLU A 1 113 ? -14.445 14.537 9.742 1.00 89.12 113 GLU A O 1
ATOM 857 N N . LEU A 1 114 ? -12.826 14.502 8.191 1.00 90.56 114 LEU A N 1
ATOM 858 C CA . LEU A 1 114 ? -11.895 15.356 8.941 1.00 90.56 114 LEU A CA 1
ATOM 859 C C . LEU A 1 114 ? -12.382 16.804 9.096 1.00 90.56 114 LEU A C 1
ATOM 861 O O . LEU A 1 114 ? -12.054 17.463 10.078 1.00 90.56 114 LEU A O 1
ATOM 865 N N . THR A 1 115 ? -13.132 17.318 8.120 1.00 92.69 115 THR A N 1
ATOM 866 C CA . THR A 1 115 ? -13.575 18.727 8.087 1.00 92.69 115 THR A CA 1
ATOM 867 C C . THR A 1 115 ? -15.038 18.928 8.486 1.00 92.69 115 THR A C 1
ATOM 869 O O . THR A 1 115 ? -15.468 20.065 8.677 1.00 92.69 115 THR A O 1
ATOM 872 N N . GLY A 1 116 ? -15.831 17.854 8.572 1.00 91.25 116 GLY A N 1
ATOM 873 C CA . GLY A 1 116 ? -17.286 17.921 8.755 1.00 91.25 116 GLY A CA 1
ATOM 874 C C . GLY A 1 116 ? -18.043 18.476 7.537 1.00 91.25 116 GLY A C 1
ATOM 875 O O . GLY A 1 116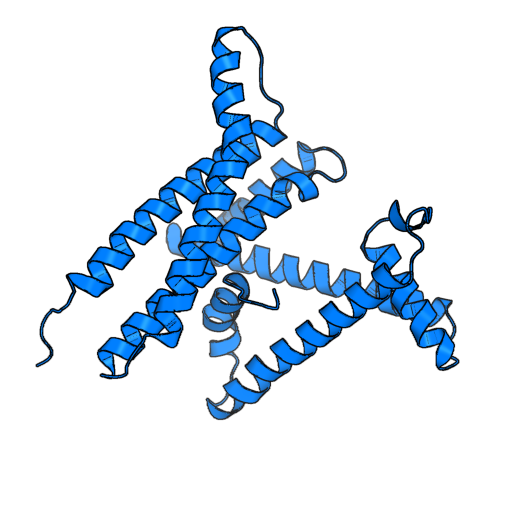 ? -19.197 18.902 7.644 1.00 91.25 116 GLY A O 1
ATOM 876 N N . TRP A 1 117 ? -17.412 18.529 6.358 1.00 91.25 117 TRP A N 1
ATOM 877 C CA . TRP A 1 117 ? -17.978 19.139 5.151 1.00 91.25 117 TRP A CA 1
ATOM 878 C C . TRP A 1 117 ? -18.967 18.217 4.421 1.00 91.25 117 TRP A C 1
ATOM 880 O O . TRP A 1 117 ? -18.674 17.632 3.374 1.00 91.25 117 TRP A O 1
ATOM 890 N N . HIS A 1 118 ? -20.193 18.133 4.939 1.00 87.56 118 HIS A N 1
ATOM 891 C CA . HIS A 1 118 ? -21.245 17.270 4.380 1.00 87.56 118 HIS A CA 1
ATOM 892 C C . HIS A 1 118 ? -22.171 17.951 3.355 1.00 87.56 118 HIS A C 1
ATOM 894 O O . HIS A 1 118 ? -22.936 17.275 2.669 1.00 87.56 118 HIS A O 1
ATOM 900 N N . SER A 1 119 ? -22.119 19.280 3.208 1.00 93.56 119 SER A N 1
ATOM 901 C CA . SER A 1 119 ? -22.947 19.994 2.222 1.00 93.56 119 SER A CA 1
ATOM 902 C C . SER A 1 119 ? -22.495 19.716 0.779 1.00 93.56 119 SER A C 1
ATOM 904 O O . SER A 1 119 ? -21.348 19.342 0.546 1.00 93.56 119 SER A O 1
ATOM 906 N N . LYS A 1 120 ? -23.353 19.960 -0.227 1.00 90.25 120 LYS A N 1
ATOM 907 C CA . LYS A 1 120 ? -22.972 19.820 -1.653 1.00 90.25 120 LYS A CA 1
ATOM 908 C C . LYS A 1 120 ? -21.718 20.635 -2.007 1.00 90.25 120 LYS A C 1
ATOM 910 O O . LYS A 1 120 ? -20.832 20.131 -2.689 1.00 90.25 120 LYS A O 1
ATOM 915 N N . LYS A 1 121 ? -21.629 21.872 -1.501 1.00 91.94 121 LYS A N 1
ATOM 916 C CA . LYS A 1 121 ? -20.449 22.740 -1.663 1.00 91.94 121 LYS A CA 1
ATOM 917 C C . LYS A 1 121 ? -19.234 22.167 -0.927 1.00 91.94 121 LYS A C 1
ATOM 919 O O . LYS A 1 121 ? -18.155 22.109 -1.498 1.00 91.94 121 LYS A O 1
ATOM 924 N N . GLY A 1 122 ? -19.430 21.673 0.296 1.00 90.94 122 GLY A N 1
ATOM 925 C CA . GLY A 1 122 ? -18.383 21.021 1.085 1.00 90.94 122 GLY A CA 1
ATOM 926 C C . GLY A 1 122 ? -17.811 19.769 0.414 1.00 90.94 122 GLY A C 1
ATOM 927 O O . GLY A 1 122 ? -16.597 19.607 0.342 1.00 90.94 122 GLY A O 1
ATOM 928 N N . SER A 1 123 ? -18.670 18.932 -0.173 1.00 89.62 123 SER A N 1
ATOM 929 C CA . SER A 1 123 ? -18.258 17.756 -0.946 1.00 89.62 123 SER A CA 1
ATOM 930 C C . SER A 1 123 ? -17.449 18.127 -2.188 1.00 89.62 123 SER A C 1
ATOM 932 O O . SER A 1 123 ? -16.519 17.402 -2.540 1.00 89.62 123 SER A O 1
ATOM 934 N N . LEU A 1 124 ? -17.790 19.232 -2.860 1.00 91.31 124 LEU A N 1
ATOM 935 C CA . LEU A 1 124 ? -17.012 19.735 -3.992 1.00 91.31 124 LEU A CA 1
ATOM 936 C C . LEU A 1 124 ? -15.628 20.205 -3.529 1.00 91.31 124 LEU A C 1
ATOM 938 O O . LEU A 1 124 ? -14.631 19.787 -4.110 1.00 91.31 124 LEU A O 1
ATOM 942 N N . CYS A 1 125 ? -15.554 20.995 -2.453 1.00 92.69 125 CYS A N 1
ATOM 943 C CA . CYS A 1 125 ? -14.283 21.448 -1.881 1.00 92.69 125 CYS A CA 1
ATOM 944 C C . CYS A 1 125 ? -13.392 20.274 -1.451 1.00 92.69 125 CYS A C 1
ATOM 946 O O . CYS A 1 125 ? -12.206 20.262 -1.768 1.00 92.69 125 CYS A O 1
ATOM 948 N N . ALA A 1 126 ? -13.962 19.259 -0.793 1.00 91.94 126 ALA A N 1
ATOM 949 C CA . ALA A 1 126 ? -13.243 18.041 -0.424 1.00 91.94 126 ALA A CA 1
ATOM 950 C C . ALA A 1 126 ? -12.742 17.271 -1.660 1.00 91.94 126 ALA A C 1
ATOM 952 O O . ALA A 1 126 ? -11.625 16.756 -1.659 1.00 91.94 126 ALA A O 1
ATOM 953 N N . GLY A 1 127 ? -13.536 17.223 -2.736 1.00 91.81 127 GLY A N 1
ATOM 954 C CA . GLY A 1 127 ? -13.125 16.631 -4.010 1.00 91.81 127 GLY A CA 1
ATOM 955 C C . GLY A 1 127 ? -11.951 17.372 -4.650 1.00 91.81 127 GLY A C 1
ATOM 956 O O . GLY A 1 127 ? -10.961 16.747 -5.018 1.00 91.81 127 GLY A O 1
ATOM 957 N N . VAL A 1 128 ? -12.020 18.705 -4.707 1.00 91.38 128 VAL A N 1
ATOM 958 C CA . VAL A 1 128 ? -10.924 19.545 -5.214 1.00 91.38 128 VAL A CA 1
ATOM 959 C C . VAL A 1 128 ? -9.663 19.351 -4.374 1.00 91.38 128 VAL A C 1
ATOM 961 O O . VAL A 1 128 ? -8.602 19.093 -4.934 1.00 91.38 128 VAL A O 1
ATOM 964 N N . ALA A 1 129 ? -9.772 19.384 -3.042 1.00 90.25 129 ALA A N 1
ATOM 965 C CA . ALA A 1 129 ? -8.642 19.157 -2.140 1.00 90.25 129 ALA A CA 1
ATOM 966 C C . ALA A 1 129 ? -7.989 17.779 -2.353 1.00 90.25 129 ALA A C 1
ATOM 968 O O . ALA A 1 129 ? -6.763 17.668 -2.352 1.00 90.25 129 ALA A O 1
ATOM 969 N N . SER A 1 130 ? -8.800 16.747 -2.607 1.00 89.06 130 SER A N 1
ATOM 970 C CA . SER A 1 130 ? -8.325 15.377 -2.847 1.00 89.06 130 SER A CA 1
ATOM 971 C C . SER A 1 130 ? -7.488 15.245 -4.119 1.00 89.06 130 SER A C 1
ATOM 973 O O . SER A 1 130 ? -6.546 14.457 -4.152 1.00 89.06 130 SER A O 1
ATOM 975 N N . VAL A 1 131 ? -7.820 16.003 -5.168 1.00 89.44 131 VAL A N 1
ATOM 976 C CA . VAL A 1 131 ? -7.130 15.947 -6.468 1.00 89.44 131 VAL A CA 1
ATOM 977 C C . VAL A 1 131 ? -5.995 16.971 -6.557 1.00 89.44 131 VAL A C 1
ATOM 979 O O . VAL A 1 131 ? -5.057 16.774 -7.325 1.00 89.44 131 VAL A O 1
ATOM 982 N N . LEU A 1 132 ? -6.025 18.027 -5.740 1.00 86.81 132 LEU A N 1
ATOM 983 C CA . LEU A 1 132 ? -5.038 19.105 -5.774 1.00 86.81 132 LEU A CA 1
ATOM 984 C C . LEU A 1 132 ? -3.609 18.607 -5.529 1.00 86.81 132 LEU A C 1
ATOM 986 O O . LEU A 1 132 ? -2.700 18.987 -6.258 1.00 86.81 132 LEU A O 1
ATOM 990 N N . VAL A 1 133 ? -3.408 17.738 -4.533 1.00 78.31 133 VAL A N 1
ATOM 991 C CA . VAL A 1 133 ? -2.075 17.198 -4.216 1.00 78.31 133 VAL A CA 1
ATOM 992 C C . VAL A 1 133 ? -1.531 16.330 -5.364 1.00 78.31 133 VAL A C 1
ATOM 994 O O . VAL A 1 133 ? -0.430 16.623 -5.835 1.00 78.31 133 VAL A O 1
ATOM 997 N N . PRO A 1 134 ? -2.277 15.332 -5.892 1.00 80.44 134 PRO A N 1
ATOM 998 C CA . PRO A 1 134 ? -1.882 14.618 -7.107 1.00 80.44 134 PRO A CA 1
ATOM 999 C C . PRO A 1 134 ? -1.626 15.532 -8.310 1.00 80.44 134 PRO A C 1
ATOM 1001 O O . PRO A 1 134 ? -0.680 15.302 -9.057 1.00 80.44 134 PRO A O 1
ATOM 1004 N N . PHE A 1 135 ? -2.441 16.574 -8.496 1.00 83.88 135 PHE A N 1
ATOM 1005 C CA . PHE A 1 135 ? -2.298 17.520 -9.601 1.00 83.88 135 PHE A CA 1
ATOM 1006 C C . PHE A 1 135 ? -1.000 18.328 -9.502 1.00 83.88 135 PHE A C 1
ATOM 1008 O O . PHE A 1 135 ? -0.254 18.404 -10.473 1.00 83.88 135 PHE A O 1
ATOM 1015 N N . ILE A 1 136 ? -0.687 18.880 -8.325 1.00 81.19 136 ILE A N 1
ATOM 1016 C CA . ILE A 1 136 ? 0.573 19.599 -8.092 1.00 81.19 136 ILE A CA 1
ATOM 1017 C C . ILE A 1 136 ? 1.762 18.670 -8.330 1.00 81.19 136 ILE A C 1
ATOM 1019 O O . ILE A 1 136 ? 2.709 19.063 -9.004 1.00 81.19 136 ILE A O 1
ATOM 1023 N N . PHE A 1 137 ? 1.700 17.434 -7.830 1.00 76.50 137 PHE A N 1
ATOM 1024 C CA . PHE A 1 137 ? 2.746 16.440 -8.064 1.00 76.50 137 PHE A CA 1
ATOM 1025 C C . PHE A 1 137 ? 2.942 16.171 -9.562 1.00 76.50 137 PHE A C 1
ATOM 1027 O O . PHE A 1 137 ? 4.064 16.203 -10.054 1.00 76.50 137 PHE A O 1
ATOM 1034 N N . LEU A 1 138 ? 1.854 15.988 -10.313 1.00 78.88 138 LEU A N 1
ATOM 1035 C CA . LEU A 1 138 ? 1.913 15.743 -11.753 1.00 78.88 138 LEU A CA 1
ATOM 1036 C C . LEU A 1 138 ? 2.499 16.929 -12.535 1.00 78.88 138 LEU A C 1
ATOM 1038 O O . LEU A 1 138 ? 3.231 16.716 -13.495 1.00 78.88 138 LEU A O 1
ATOM 1042 N N . MET A 1 139 ? 2.206 18.162 -12.118 1.00 82.25 139 MET A N 1
ATOM 1043 C CA . MET A 1 139 ? 2.715 19.374 -12.772 1.00 82.25 139 MET A CA 1
ATOM 1044 C C . MET A 1 139 ? 4.157 19.723 -12.376 1.00 82.25 139 MET A C 1
ATOM 1046 O O . MET A 1 139 ? 4.869 20.345 -13.160 1.00 82.25 139 MET A O 1
ATOM 1050 N N . ALA A 1 140 ? 4.585 19.367 -11.162 1.00 77.44 140 ALA A N 1
ATOM 1051 C CA . ALA A 1 140 ? 5.895 19.734 -10.621 1.00 77.44 140 ALA A CA 1
ATOM 1052 C C . ALA A 1 140 ? 6.975 18.665 -10.843 1.00 77.44 140 ALA A C 1
ATOM 1054 O O . ALA A 1 140 ? 8.168 18.975 -10.780 1.00 77.44 140 ALA A O 1
ATOM 1055 N N . SER A 1 141 ? 6.583 17.413 -11.071 1.00 71.81 141 SER A N 1
ATOM 1056 C CA . SER A 1 141 ? 7.511 16.290 -11.129 1.00 71.81 141 SER A CA 1
ATOM 1057 C C . SER A 1 141 ? 7.855 15.858 -12.557 1.00 71.81 141 SER A C 1
ATOM 1059 O O . SER A 1 141 ? 7.087 16.026 -13.501 1.00 71.81 141 SER A O 1
ATOM 1061 N N . LYS A 1 142 ? 9.049 15.278 -12.720 1.00 78.44 142 LYS A N 1
ATOM 1062 C CA . LYS A 1 142 ? 9.534 14.756 -14.007 1.00 78.44 142 LYS A CA 1
ATOM 1063 C C . LYS A 1 142 ? 8.870 13.425 -14.367 1.00 78.44 142 LYS A C 1
ATOM 1065 O O . LYS A 1 142 ? 8.254 12.760 -13.532 1.00 78.44 142 LYS A O 1
ATOM 1070 N N . GLU A 1 143 ? 9.051 13.000 -15.616 1.00 73.00 143 GLU A N 1
ATOM 1071 C CA . GLU A 1 143 ? 8.638 11.670 -16.063 1.00 73.00 143 GLU A CA 1
ATOM 1072 C C . GLU A 1 143 ? 9.180 10.584 -15.113 1.00 73.00 143 GLU A C 1
ATOM 1074 O O . GLU A 1 143 ? 10.320 10.649 -14.650 1.00 73.00 143 GLU A O 1
ATOM 1079 N N . LYS A 1 144 ? 8.340 9.592 -14.795 1.00 74.88 144 LYS A N 1
ATOM 1080 C CA . LYS A 1 144 ? 8.638 8.491 -13.857 1.00 74.88 144 LYS A CA 1
ATOM 1081 C C . LYS A 1 144 ? 8.867 8.901 -12.394 1.00 74.88 144 LYS A C 1
ATOM 1083 O O . LYS A 1 144 ? 9.296 8.068 -11.597 1.00 74.88 144 LYS A O 1
ATOM 1088 N N . ALA A 1 145 ? 8.471 10.107 -11.984 1.00 72.19 145 ALA A N 1
ATOM 1089 C CA . ALA A 1 145 ? 8.526 10.526 -10.579 1.00 72.19 145 ALA A CA 1
ATOM 1090 C C . ALA A 1 145 ? 7.687 9.669 -9.615 1.00 72.19 145 ALA A C 1
ATOM 1092 O O . ALA A 1 145 ? 7.966 9.635 -8.418 1.00 72.19 145 ALA A O 1
ATOM 1093 N N . TYR A 1 146 ? 6.707 8.904 -10.110 1.00 75.94 146 TYR A N 1
ATOM 1094 C CA . TYR A 1 146 ? 5.989 7.929 -9.282 1.00 75.94 146 TYR A CA 1
ATOM 1095 C C . TYR A 1 146 ? 6.932 6.895 -8.638 1.00 75.94 146 TYR A C 1
ATOM 1097 O O . TYR A 1 146 ? 6.639 6.419 -7.545 1.00 75.94 146 TYR A O 1
ATOM 1105 N N . LEU A 1 147 ? 8.077 6.577 -9.265 1.00 77.12 147 LEU A N 1
ATOM 1106 C CA . LEU A 1 147 ? 9.092 5.678 -8.700 1.00 77.12 147 LEU A CA 1
ATOM 1107 C C . LEU A 1 147 ? 9.703 6.243 -7.419 1.00 77.12 147 LEU A C 1
ATOM 1109 O O . LEU A 1 147 ? 10.072 5.485 -6.526 1.00 77.12 147 LEU A O 1
ATOM 1113 N N . ALA A 1 148 ? 9.774 7.570 -7.324 1.00 72.12 148 ALA A N 1
ATOM 1114 C CA . ALA A 1 148 ? 10.212 8.265 -6.131 1.00 72.12 148 ALA A CA 1
ATOM 1115 C C . ALA A 1 148 ? 9.153 8.116 -5.023 1.00 72.12 148 ALA A C 1
ATOM 1117 O O . ALA A 1 148 ? 9.494 7.758 -3.903 1.00 72.12 148 ALA A O 1
ATOM 1118 N N . ALA A 1 149 ? 7.865 8.310 -5.337 1.00 75.44 149 ALA A N 1
ATOM 1119 C CA . ALA A 1 149 ? 6.753 8.229 -4.377 1.00 75.44 149 ALA A CA 1
ATOM 1120 C C . ALA A 1 149 ? 6.386 6.798 -3.938 1.00 75.44 149 ALA A C 1
ATOM 1122 O O . ALA A 1 149 ? 5.808 6.602 -2.866 1.00 75.44 149 ALA A O 1
ATOM 1123 N N . TRP A 1 150 ? 6.725 5.789 -4.743 1.00 81.00 150 TRP A N 1
ATOM 1124 C CA . TRP A 1 150 ? 6.319 4.400 -4.526 1.00 81.00 150 TRP A CA 1
ATOM 1125 C C . TRP A 1 150 ? 6.751 3.811 -3.170 1.00 81.00 150 TRP A C 1
ATOM 1127 O O . TRP A 1 150 ? 5.914 3.199 -2.503 1.00 81.00 150 TRP A O 1
ATOM 1137 N N . PRO A 1 151 ? 7.994 4.012 -2.686 1.00 81.94 151 PRO A N 1
ATOM 1138 C CA . PRO A 1 151 ? 8.398 3.560 -1.356 1.00 81.94 151 PRO A CA 1
ATOM 1139 C C . PRO A 1 151 ? 7.598 4.216 -0.225 1.00 81.94 151 PRO A C 1
ATOM 1141 O O . PRO A 1 151 ? 7.252 3.540 0.743 1.00 81.94 151 PRO A O 1
ATOM 1144 N N . ALA A 1 152 ? 7.255 5.504 -0.352 1.00 82.31 152 ALA A N 1
ATOM 1145 C CA . ALA A 1 152 ? 6.440 6.209 0.639 1.00 82.31 152 ALA A CA 1
ATOM 1146 C C . ALA A 1 152 ? 5.012 5.641 0.694 1.00 82.31 152 ALA A C 1
ATOM 1148 O O . ALA A 1 152 ? 4.487 5.391 1.779 1.00 82.31 152 ALA A O 1
ATOM 1149 N N . PHE A 1 153 ? 4.415 5.369 -0.473 1.00 83.31 153 PHE A N 1
ATOM 1150 C CA . PHE A 1 153 ? 3.127 4.678 -0.581 1.00 83.31 153 PHE A CA 1
ATOM 1151 C C . PHE A 1 153 ? 3.178 3.268 0.024 1.00 83.31 153 PHE A C 1
ATOM 1153 O O . PHE A 1 153 ? 2.288 2.870 0.775 1.00 83.31 153 PHE A O 1
ATOM 1160 N N . GLY A 1 154 ? 4.241 2.513 -0.263 1.00 86.44 154 GLY A N 1
ATOM 1161 C CA . GLY A 1 154 ? 4.458 1.194 0.322 1.00 86.44 154 GLY A CA 1
ATOM 1162 C C . GLY A 1 154 ? 4.486 1.254 1.848 1.00 86.44 154 GLY A C 1
ATOM 1163 O O . GLY A 1 154 ? 3.750 0.515 2.502 1.00 86.44 154 GLY A O 1
ATOM 1164 N N . ALA A 1 155 ? 5.274 2.171 2.413 1.00 86.50 155 ALA A N 1
ATOM 1165 C CA . ALA A 1 155 ? 5.393 2.348 3.855 1.00 86.50 155 ALA A CA 1
ATOM 1166 C C . ALA A 1 155 ? 4.069 2.776 4.514 1.00 86.50 155 ALA A C 1
ATOM 1168 O O . ALA A 1 155 ? 3.682 2.194 5.527 1.00 86.50 155 ALA A O 1
ATOM 1169 N N . SER A 1 156 ? 3.331 3.730 3.935 1.00 87.00 156 SER A N 1
ATOM 1170 C CA . SER A 1 156 ? 2.038 4.160 4.488 1.00 87.00 156 SER A CA 1
ATOM 1171 C C . SER A 1 156 ? 0.991 3.040 4.461 1.00 87.00 156 SER A C 1
ATOM 1173 O O . SER A 1 156 ? 0.285 2.828 5.449 1.00 87.00 156 SER A O 1
ATOM 1175 N N . ASN A 1 157 ? 0.938 2.253 3.380 1.00 88.69 157 ASN A N 1
ATOM 1176 C CA . ASN A 1 157 ? 0.043 1.101 3.276 1.00 88.69 157 ASN A CA 1
ATOM 1177 C C . ASN A 1 157 ? 0.368 0.015 4.317 1.00 88.69 157 ASN A C 1
ATOM 1179 O O . ASN A 1 157 ? -0.550 -0.632 4.825 1.00 88.69 157 ASN A O 1
ATOM 1183 N N . GLN A 1 158 ? 1.646 -0.188 4.648 1.00 89.75 158 GLN A N 1
ATOM 1184 C CA . GLN A 1 158 ? 2.035 -1.141 5.689 1.00 89.75 158 GLN A CA 1
ATOM 1185 C C . GLN A 1 158 ? 1.776 -0.625 7.103 1.00 89.75 158 GLN A C 1
ATOM 1187 O O . GLN A 1 158 ? 1.340 -1.396 7.956 1.00 89.75 158 GLN A O 1
ATOM 1192 N N . LEU A 1 159 ? 1.942 0.676 7.343 1.00 88.00 159 LEU A N 1
ATOM 1193 C CA . LEU A 1 159 ? 1.573 1.282 8.620 1.00 88.00 159 LEU A CA 1
ATOM 1194 C C . LEU A 1 159 ? 0.081 1.080 8.919 1.00 88.00 159 LEU A C 1
ATOM 1196 O O . LEU A 1 159 ? -0.297 0.669 10.012 1.00 88.00 159 LEU A O 1
ATOM 1200 N N . LEU A 1 160 ? -0.763 1.301 7.914 1.00 88.94 160 LEU A N 1
ATOM 1201 C CA . LEU A 1 160 ? -2.200 1.078 8.000 1.00 88.94 160 LEU A CA 1
ATOM 1202 C C . LEU A 1 160 ? -2.558 -0.400 8.227 1.00 88.94 160 LEU A C 1
ATOM 1204 O O . LEU A 1 160 ? -3.457 -0.701 9.012 1.00 88.94 160 LEU A O 1
ATOM 1208 N N . ALA A 1 161 ? -1.834 -1.324 7.588 1.00 89.81 161 ALA A N 1
ATOM 1209 C CA . ALA A 1 161 ? -1.986 -2.755 7.837 1.00 89.81 161 ALA A CA 1
ATOM 1210 C C . ALA A 1 161 ? -1.733 -3.104 9.315 1.00 89.81 161 ALA A C 1
ATOM 1212 O O . ALA A 1 161 ? -2.502 -3.858 9.914 1.00 89.81 161 ALA A O 1
ATOM 1213 N N . SER A 1 162 ? -0.711 -2.503 9.932 1.00 89.00 162 SER A N 1
ATOM 1214 C CA . SER A 1 162 ? -0.423 -2.678 11.359 1.00 89.00 162 SER A CA 1
ATOM 1215 C C . SER A 1 162 ? -1.567 -2.195 12.257 1.00 89.00 162 SER A C 1
ATOM 1217 O O . SER A 1 162 ? -1.895 -2.868 13.231 1.00 89.00 162 SER A O 1
ATOM 1219 N N . ILE A 1 163 ? -2.226 -1.078 11.923 1.00 88.00 163 ILE A N 1
ATOM 1220 C CA . ILE A 1 163 ? -3.384 -0.566 12.684 1.00 88.00 163 ILE A CA 1
ATOM 1221 C C . ILE A 1 163 ? -4.568 -1.535 12.604 1.00 88.00 163 ILE A C 1
ATOM 1223 O O . ILE A 1 163 ? -5.246 -1.779 13.601 1.00 88.00 163 ILE A O 1
ATOM 1227 N N . ILE A 1 164 ? -4.810 -2.129 11.435 1.00 89.62 164 ILE A N 1
ATOM 1228 C CA . ILE A 1 164 ? -5.864 -3.136 11.279 1.00 89.62 164 ILE A CA 1
ATOM 1229 C C . ILE A 1 164 ? -5.555 -4.362 12.143 1.00 89.62 164 ILE A C 1
ATOM 1231 O O . ILE A 1 164 ? -6.427 -4.837 12.869 1.00 89.62 164 ILE A O 1
ATOM 1235 N N . LEU A 1 165 ? -4.310 -4.847 12.131 1.00 90.69 165 LEU A N 1
ATOM 1236 C CA . LEU A 1 165 ? -3.897 -5.967 12.982 1.00 90.69 165 LEU A CA 1
ATOM 1237 C C . LEU A 1 165 ? -4.018 -5.639 14.475 1.00 90.69 165 LEU A C 1
ATOM 1239 O O . LEU A 1 165 ? -4.407 -6.512 15.253 1.00 90.69 165 LEU A O 1
ATOM 1243 N N . LEU A 1 166 ? -3.748 -4.395 14.881 1.00 89.94 166 LEU A N 1
ATOM 1244 C CA . LEU A 1 166 ? -4.004 -3.924 16.241 1.00 89.94 166 LEU A CA 1
ATOM 1245 C C . LEU A 1 166 ? -5.492 -4.000 16.584 1.00 89.94 166 LEU A C 1
ATOM 1247 O O . LEU A 1 166 ? -5.846 -4.594 17.599 1.00 89.94 166 LEU A O 1
ATOM 1251 N N . ALA A 1 167 ? -6.361 -3.445 15.737 1.00 89.25 167 ALA A N 1
ATOM 1252 C CA . ALA A 1 167 ? -7.804 -3.456 15.958 1.00 89.25 167 ALA A CA 1
ATOM 1253 C C . ALA A 1 167 ? -8.342 -4.890 16.102 1.00 89.25 167 ALA A C 1
ATOM 1255 O O . ALA A 1 167 ? -9.080 -5.187 17.042 1.00 89.25 167 ALA A O 1
ATOM 1256 N N . VAL A 1 168 ? -7.898 -5.810 15.236 1.00 90.19 168 VAL A N 1
ATOM 1257 C CA . VAL A 1 168 ? -8.251 -7.236 15.333 1.00 90.19 168 VAL A CA 1
ATOM 1258 C C . VAL A 1 168 ? -7.693 -7.860 16.618 1.00 90.19 168 VAL A C 1
ATOM 1260 O O . VAL A 1 168 ? -8.399 -8.611 17.286 1.00 90.19 168 VAL A O 1
ATOM 1263 N N . SER A 1 169 ? -6.460 -7.530 17.010 1.00 91.50 169 SER A N 1
ATOM 1264 C CA . SER A 1 169 ? -5.855 -8.030 18.255 1.00 91.50 169 SER A CA 1
ATOM 1265 C C . SER A 1 169 ? -6.651 -7.598 19.486 1.00 91.50 169 SER A C 1
ATOM 1267 O O . SER A 1 169 ? -6.949 -8.423 20.346 1.00 91.50 169 SER A O 1
ATOM 1269 N N . VAL A 1 170 ? -7.042 -6.323 19.553 1.00 89.81 170 VAL A N 1
ATOM 1270 C CA . VAL A 1 170 ? -7.861 -5.772 20.640 1.00 89.81 170 VAL A CA 1
ATOM 1271 C C . VAL A 1 170 ? -9.232 -6.438 20.673 1.00 89.81 170 VAL A C 1
ATOM 1273 O O . VAL A 1 170 ? -9.696 -6.824 21.745 1.00 89.81 170 VAL A O 1
ATOM 1276 N N . TRP A 1 171 ? -9.861 -6.639 19.515 1.00 89.94 171 TRP A N 1
ATOM 1277 C CA . TRP A 1 171 ? -11.138 -7.343 19.422 1.00 89.94 171 TRP A CA 1
ATOM 1278 C C . TRP A 1 171 ? -11.044 -8.793 19.925 1.00 89.94 171 TRP A C 1
ATOM 1280 O O . TRP A 1 171 ? -11.881 -9.229 20.713 1.00 89.94 171 TRP A O 1
ATOM 1290 N N . LEU A 1 172 ? -9.988 -9.526 19.557 1.00 91.62 172 LEU A N 1
ATOM 1291 C CA . LEU A 1 172 ? -9.750 -10.88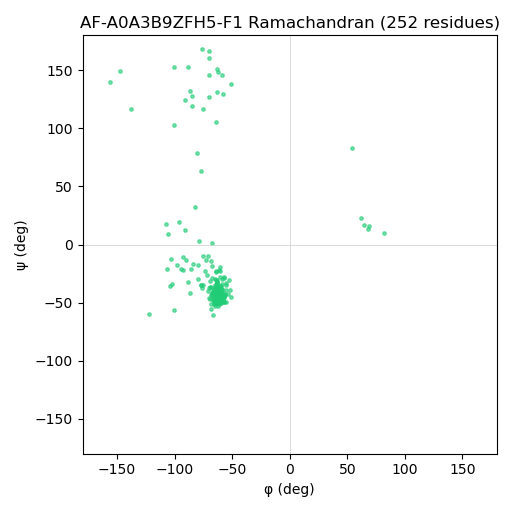9 20.046 1.00 91.62 172 LEU A CA 1
ATOM 1292 C C . LEU A 1 172 ? -9.539 -10.939 21.564 1.00 91.62 172 LEU A C 1
ATOM 1294 O O . LEU A 1 172 ? -10.069 -11.843 22.211 1.00 91.62 172 LEU A O 1
ATOM 1298 N N . ILE A 1 173 ? -8.816 -9.966 22.129 1.00 89.31 173 ILE A N 1
ATOM 1299 C CA . ILE A 1 173 ? -8.620 -9.838 23.581 1.00 89.31 173 ILE A CA 1
ATOM 1300 C C . ILE A 1 173 ? -9.964 -9.640 24.290 1.00 89.31 173 ILE A C 1
ATOM 1302 O O . ILE A 1 173 ? -10.220 -10.312 25.287 1.00 89.31 173 ILE A O 1
ATOM 1306 N N . HIS A 1 174 ? -10.841 -8.781 23.758 1.00 88.44 174 HIS A N 1
ATOM 1307 C CA . HIS A 1 174 ? -12.181 -8.559 24.318 1.00 88.44 174 HIS A CA 1
ATOM 1308 C C . HIS A 1 174 ? -13.058 -9.816 24.266 1.00 88.44 174 HIS A C 1
ATOM 1310 O O . HIS A 1 174 ? -13.855 -10.046 25.168 1.00 88.44 174 HIS A O 1
ATOM 1316 N N . LEU A 1 175 ? -12.882 -10.669 23.253 1.00 92.44 175 LEU A N 1
ATOM 1317 C CA . LEU A 1 175 ? -13.558 -11.967 23.158 1.00 92.44 175 LEU A CA 1
ATOM 1318 C C . LEU A 1 175 ? -12.927 -13.061 24.043 1.00 92.44 175 LEU A C 1
ATOM 1320 O O . LEU A 1 175 ? -13.323 -14.223 23.945 1.00 92.44 175 LEU A O 1
ATOM 1324 N N . GLY A 1 176 ? -11.906 -12.739 24.844 1.00 90.31 176 GLY A N 1
ATOM 1325 C CA . GLY A 1 176 ? -11.166 -13.712 25.654 1.00 90.31 176 GLY A CA 1
ATOM 1326 C C . GLY A 1 176 ? -10.321 -14.696 24.833 1.00 90.31 176 GLY A C 1
ATOM 1327 O O . GLY A 1 176 ? -9.864 -15.714 25.356 1.00 90.31 176 GLY A O 1
ATOM 1328 N N . LYS A 1 177 ? -10.103 -14.427 23.538 1.00 92.44 177 LYS A N 1
ATOM 1329 C CA . LYS A 1 177 ? -9.298 -15.269 22.643 1.00 92.44 177 LYS A CA 1
ATOM 1330 C C . LYS A 1 177 ? -7.828 -14.858 22.695 1.00 92.44 177 LYS A C 1
ATOM 1332 O O . LYS A 1 177 ? -7.487 -13.707 22.940 1.00 92.44 177 LYS A O 1
ATOM 1337 N N . ARG A 1 178 ? -6.926 -15.808 22.421 1.00 91.81 178 ARG A N 1
ATOM 1338 C CA . ARG A 1 178 ? -5.475 -15.552 22.373 1.00 91.81 178 ARG A CA 1
ATOM 1339 C C . ARG A 1 178 ? -5.110 -14.807 21.072 1.00 91.81 178 ARG A C 1
ATOM 1341 O O . ARG A 1 178 ? -5.252 -15.415 20.016 1.00 91.81 178 ARG A O 1
ATOM 1348 N N . PRO A 1 179 ? -4.593 -13.563 21.113 1.00 92.56 179 PRO A N 1
ATOM 1349 C CA . PRO A 1 179 ? -4.365 -12.722 19.925 1.00 92.56 179 PRO A CA 1
ATOM 1350 C C . PRO A 1 179 ? -2.960 -12.871 19.304 1.00 92.56 179 PRO A C 1
ATOM 1352 O O . PRO A 1 179 ? -2.530 -12.038 18.512 1.00 92.56 179 PRO A O 1
ATOM 1355 N N . TRP A 1 180 ? -2.174 -13.879 19.695 1.00 91.75 180 TRP A N 1
ATOM 1356 C CA . TRP A 1 180 ? -0.743 -13.937 19.354 1.00 91.75 180 TRP A CA 1
ATOM 1357 C C . TRP A 1 180 ? -0.476 -13.938 17.838 1.00 91.75 180 TRP A C 1
ATOM 1359 O O . TRP A 1 180 ? 0.492 -13.331 17.385 1.00 91.75 180 TRP A O 1
ATOM 1369 N N . TYR A 1 181 ? -1.361 -14.561 17.054 1.00 91.50 181 TYR A N 1
ATOM 1370 C CA . TYR A 1 181 ? -1.249 -14.661 15.597 1.00 91.50 181 TYR A CA 1
ATOM 1371 C C . TYR A 1 181 ? -1.599 -13.360 14.862 1.00 91.50 181 TYR A C 1
ATOM 1373 O O . TYR A 1 181 ? -1.337 -13.259 13.669 1.00 91.50 181 TYR A O 1
ATOM 1381 N N . THR A 1 182 ? -2.154 -12.355 15.546 1.00 92.19 182 THR A N 1
ATOM 1382 C CA . THR A 1 182 ? -2.349 -11.003 14.997 1.00 92.19 182 THR A CA 1
ATOM 1383 C C . THR A 1 182 ? -1.322 -10.018 15.549 1.00 92.19 182 THR A C 1
ATOM 1385 O O . THR A 1 182 ? -0.818 -9.185 14.799 1.00 92.19 182 THR A O 1
ATOM 1388 N N . ILE A 1 183 ? -0.930 -10.162 16.821 1.00 90.75 183 ILE A N 1
ATOM 1389 C CA . ILE A 1 183 ? 0.087 -9.313 17.463 1.00 90.75 183 ILE A CA 1
ATOM 1390 C C . ILE A 1 183 ? 1.481 -9.543 16.870 1.00 90.75 183 ILE A C 1
ATOM 1392 O O . ILE A 1 183 ? 2.205 -8.577 16.634 1.00 90.75 183 ILE A O 1
ATOM 1396 N N . LEU A 1 184 ? 1.882 -10.793 16.615 1.00 92.19 184 LEU A N 1
ATOM 1397 C CA . LEU A 1 184 ? 3.223 -11.075 16.095 1.00 92.19 184 LEU A CA 1
ATOM 1398 C C . LEU A 1 184 ? 3.435 -10.456 14.695 1.00 92.19 184 LEU A C 1
ATOM 1400 O O . LEU A 1 184 ? 4.399 -9.701 14.538 1.00 92.19 184 LEU A O 1
ATOM 1404 N N . PRO A 1 185 ? 2.534 -10.656 13.706 1.00 91.69 185 PRO A N 1
ATOM 1405 C CA . PRO A 1 185 ? 2.619 -9.932 12.441 1.00 91.69 185 PRO A CA 1
ATOM 1406 C C . PRO A 1 185 ? 2.551 -8.414 12.620 1.00 91.69 185 PRO A C 1
ATOM 1408 O O . PRO A 1 185 ? 3.307 -7.704 11.972 1.00 91.69 185 PRO A O 1
ATOM 1411 N N . MET A 1 186 ? 1.713 -7.899 13.526 1.00 91.62 186 MET A N 1
ATOM 1412 C CA . MET A 1 186 ? 1.608 -6.458 13.787 1.00 91.62 186 MET A CA 1
ATOM 1413 C C . MET A 1 186 ? 2.950 -5.846 14.212 1.00 91.62 186 MET A C 1
ATOM 1415 O O . MET A 1 186 ? 3.363 -4.829 13.656 1.00 91.62 186 MET A O 1
ATOM 1419 N N . ILE A 1 187 ? 3.645 -6.465 15.172 1.00 90.62 187 ILE A N 1
ATOM 1420 C CA . ILE A 1 187 ? 4.953 -5.993 15.655 1.00 90.62 187 ILE A CA 1
ATOM 1421 C C . ILE A 1 187 ? 5.978 -6.018 14.521 1.00 90.62 187 ILE A C 1
ATOM 1423 O O . ILE A 1 187 ? 6.691 -5.035 14.312 1.00 90.62 187 ILE A O 1
ATOM 1427 N N . PHE A 1 188 ? 6.027 -7.117 13.764 1.00 91.56 188 PHE A N 1
ATOM 1428 C CA . PHE A 1 188 ? 6.913 -7.239 12.610 1.00 91.56 188 PHE A CA 1
ATOM 1429 C C . PHE A 1 188 ? 6.655 -6.129 11.580 1.00 91.56 188 PHE A C 1
ATOM 1431 O O . PHE A 1 188 ? 7.589 -5.462 11.133 1.00 91.56 188 PHE A O 1
ATOM 1438 N N . MET A 1 189 ? 5.385 -5.877 11.258 1.00 90.12 189 MET A N 1
ATOM 1439 C CA . MET A 1 189 ? 4.981 -4.844 10.309 1.00 90.12 189 MET A CA 1
ATOM 1440 C C . MET A 1 189 ? 5.359 -3.439 10.791 1.00 90.12 189 MET A C 1
ATOM 1442 O O . MET A 1 189 ? 5.923 -2.670 10.010 1.00 90.12 189 MET A O 1
ATOM 1446 N N . PHE A 1 190 ? 5.138 -3.102 12.066 1.00 89.62 190 PHE A N 1
ATOM 1447 C CA . PHE A 1 190 ? 5.592 -1.827 12.638 1.00 89.62 190 PHE A CA 1
ATOM 1448 C C . PHE A 1 190 ? 7.114 -1.663 12.572 1.00 89.62 190 PHE A C 1
ATOM 1450 O O . PHE A 1 190 ? 7.592 -0.588 12.199 1.00 89.62 190 PHE A O 1
ATOM 1457 N N . ALA A 1 191 ? 7.873 -2.713 12.897 1.00 90.62 191 ALA A N 1
ATOM 1458 C CA . ALA A 1 191 ? 9.333 -2.675 12.904 1.00 90.62 191 ALA A CA 1
ATOM 1459 C C . ALA A 1 191 ? 9.903 -2.444 11.497 1.00 90.62 191 ALA A C 1
ATOM 1461 O O . ALA A 1 191 ? 10.662 -1.497 11.284 1.00 90.62 191 ALA A O 1
ATOM 1462 N N . VAL A 1 192 ? 9.490 -3.255 10.518 1.00 90.56 192 VAL A N 1
ATOM 1463 C CA . VAL A 1 192 ? 9.974 -3.148 9.131 1.00 90.56 192 VAL A CA 1
ATOM 1464 C C . VAL A 1 192 ? 9.533 -1.831 8.490 1.00 90.56 192 VAL A C 1
ATOM 1466 O O . VAL A 1 192 ? 10.321 -1.192 7.792 1.00 90.56 192 VAL A O 1
ATOM 1469 N N . THR A 1 193 ? 8.307 -1.376 8.761 1.00 90.31 193 THR A N 1
ATOM 1470 C CA . THR A 1 193 ? 7.806 -0.098 8.231 1.00 90.31 193 THR A CA 1
ATOM 1471 C C . THR A 1 193 ? 8.577 1.086 8.807 1.00 90.31 193 THR A C 1
ATOM 1473 O O . THR A 1 193 ? 9.017 1.953 8.055 1.00 90.31 193 THR A O 1
ATOM 1476 N N . SER A 1 194 ? 8.807 1.106 10.123 1.00 89.56 194 SER A N 1
ATOM 1477 C CA . SER A 1 194 ? 9.575 2.175 10.771 1.00 89.56 194 SER A CA 1
ATOM 1478 C C . SER A 1 194 ? 11.021 2.197 10.275 1.00 89.56 194 SER A C 1
ATOM 1480 O O . SER A 1 194 ? 11.544 3.263 9.961 1.00 89.56 194 SER A O 1
ATOM 1482 N N . TRP A 1 195 ? 11.637 1.024 10.102 1.00 91.12 195 TRP A N 1
ATOM 1483 C CA . TRP A 1 195 ? 12.963 0.898 9.497 1.00 91.12 195 TRP A CA 1
ATOM 1484 C C . TRP A 1 195 ? 13.007 1.466 8.071 1.00 91.12 195 TRP A C 1
ATOM 1486 O O . TRP A 1 195 ? 13.877 2.273 7.744 1.00 91.12 195 TRP A O 1
ATOM 1496 N N . SER A 1 196 ? 12.028 1.112 7.232 1.00 89.62 196 SER A N 1
ATOM 1497 C CA . SER A 1 196 ? 11.917 1.635 5.867 1.00 89.62 196 SER A CA 1
ATOM 1498 C C . SER A 1 196 ? 11.744 3.158 5.835 1.00 89.62 196 SER A C 1
ATOM 1500 O O . SER A 1 196 ? 12.332 3.819 4.980 1.00 89.62 196 SER A O 1
ATOM 1502 N N . LEU A 1 197 ? 10.955 3.727 6.752 1.00 89.69 197 LEU A N 1
ATOM 1503 C CA . LEU A 1 197 ? 10.728 5.173 6.844 1.00 89.69 197 LEU A CA 1
ATOM 1504 C C . LEU A 1 197 ? 11.979 5.932 7.300 1.00 89.69 197 LEU A C 1
ATOM 1506 O O . LEU A 1 197 ? 12.253 7.016 6.783 1.00 89.69 197 LEU A O 1
ATOM 1510 N N . VAL A 1 198 ? 12.771 5.353 8.208 1.00 90.19 198 VAL A N 1
ATOM 1511 C CA . VAL A 1 198 ? 14.082 5.901 8.585 1.00 90.19 198 VAL A CA 1
ATOM 1512 C C . VAL A 1 198 ? 14.994 5.958 7.362 1.00 90.19 198 VAL A C 1
ATOM 1514 O O . VAL A 1 198 ? 15.516 7.027 7.054 1.00 90.19 198 VAL A O 1
ATOM 1517 N N . ILE A 1 199 ? 15.124 4.856 6.613 1.00 88.56 199 ILE A N 1
ATOM 1518 C CA . ILE A 1 199 ? 15.949 4.813 5.394 1.00 88.56 199 ILE A CA 1
ATOM 1519 C C . ILE A 1 199 ? 15.500 5.875 4.385 1.00 88.56 199 ILE A C 1
ATOM 1521 O O . ILE A 1 199 ? 16.338 6.600 3.848 1.00 88.56 199 ILE A O 1
ATOM 1525 N N . LEU A 1 200 ? 14.190 6.002 4.162 1.00 86.06 200 LEU A N 1
ATOM 1526 C CA . LEU A 1 200 ? 13.626 6.972 3.223 1.00 86.06 200 LEU A CA 1
ATOM 1527 C C . LEU A 1 200 ? 13.879 8.429 3.651 1.00 86.06 200 LEU A C 1
ATOM 1529 O O . LEU A 1 200 ? 14.018 9.305 2.801 1.00 86.06 200 LEU A O 1
ATOM 1533 N N . SER A 1 201 ? 13.981 8.687 4.958 1.00 85.75 201 SER A N 1
ATOM 1534 C CA . SER A 1 201 ? 14.160 10.034 5.516 1.00 85.75 201 SER A CA 1
ATOM 1535 C C . SER A 1 201 ? 15.627 10.488 5.574 1.00 85.75 201 SER A C 1
ATOM 1537 O O . SER A 1 201 ? 15.891 11.691 5.604 1.00 85.75 201 SER A O 1
ATOM 1539 N N . ILE A 1 202 ? 16.603 9.568 5.557 1.00 85.81 202 ILE A N 1
ATOM 1540 C CA . ILE A 1 202 ? 18.042 9.896 5.664 1.00 85.81 202 ILE A CA 1
ATOM 1541 C C . ILE A 1 202 ? 18.519 10.901 4.597 1.00 85.81 202 ILE A C 1
ATOM 1543 O O . ILE A 1 202 ? 19.182 11.872 4.977 1.00 85.81 202 ILE A O 1
ATOM 1547 N N . PRO A 1 203 ? 18.237 10.722 3.287 1.00 83.25 203 PRO A N 1
ATOM 1548 C CA . PRO A 1 203 ? 18.709 11.652 2.258 1.00 83.25 203 PRO A CA 1
ATOM 1549 C C . PRO A 1 203 ? 18.204 13.078 2.485 1.00 83.25 203 PRO A C 1
ATOM 1551 O O . PRO A 1 203 ? 18.955 14.038 2.323 1.00 83.25 203 PRO A O 1
ATOM 1554 N N . PHE A 1 204 ? 16.959 13.212 2.938 1.00 82.94 204 PHE A N 1
ATOM 1555 C CA . PHE A 1 204 ? 16.351 14.500 3.240 1.00 82.94 204 PHE A CA 1
ATOM 1556 C C . PHE A 1 204 ? 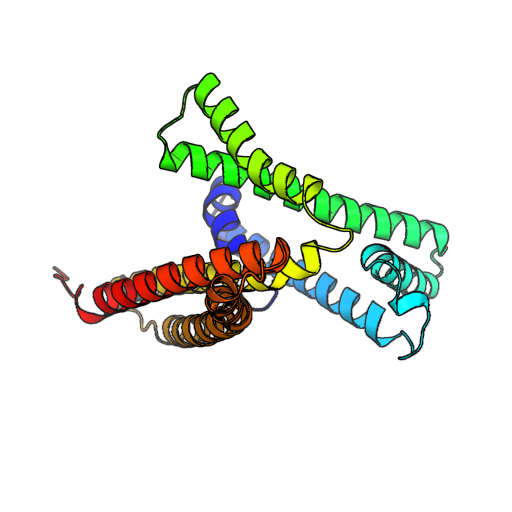16.972 15.170 4.463 1.00 82.94 204 PHE A C 1
ATOM 1558 O O . PHE A 1 204 ? 17.370 16.329 4.378 1.00 82.94 204 PHE A O 1
ATOM 1565 N N . VAL A 1 205 ? 17.149 14.438 5.566 1.00 81.62 205 VAL A N 1
ATOM 1566 C CA . VAL A 1 205 ? 17.798 14.971 6.777 1.00 81.62 205 VAL A CA 1
ATOM 1567 C C . VAL A 1 205 ? 19.228 15.433 6.477 1.00 81.62 205 VAL A C 1
ATOM 1569 O O . VAL A 1 205 ? 19.637 16.505 6.916 1.00 81.62 205 VAL A O 1
ATOM 1572 N N . LYS A 1 206 ? 19.978 14.678 5.663 1.00 83.00 206 LYS A N 1
ATOM 1573 C CA . LYS A 1 206 ? 21.310 15.097 5.197 1.00 83.00 206 LYS A CA 1
ATOM 1574 C C . LYS A 1 206 ? 21.251 16.345 4.316 1.00 83.00 206 LYS A C 1
ATOM 1576 O O . LYS A 1 206 ? 22.109 17.213 4.438 1.00 83.00 206 LYS A O 1
ATOM 1581 N N . SER A 1 207 ? 20.237 16.457 3.460 1.00 80.19 207 SER A N 1
ATOM 1582 C CA . SER A 1 207 ? 20.053 17.638 2.612 1.00 80.19 207 SER A CA 1
ATOM 1583 C C . SER A 1 207 ? 19.702 18.903 3.404 1.00 80.19 207 SER A C 1
ATOM 1585 O O . SER A 1 207 ? 20.115 19.987 3.003 1.00 80.19 207 SER A O 1
ATOM 1587 N N . LEU A 1 208 ? 19.042 18.776 4.567 1.00 78.12 208 LEU A N 1
ATOM 1588 C CA . LEU A 1 208 ? 18.787 19.909 5.465 1.00 78.12 208 LEU A CA 1
ATOM 1589 C C . LEU A 1 208 ? 20.081 20.523 6.010 1.00 78.12 208 LEU A C 1
ATOM 1591 O O . LEU A 1 208 ? 20.173 21.741 6.121 1.00 78.12 208 LEU A O 1
ATOM 1595 N N . ALA A 1 209 ? 21.092 19.707 6.317 1.00 75.31 209 ALA A N 1
ATOM 1596 C CA . ALA A 1 209 ? 22.394 20.216 6.742 1.00 75.31 209 ALA A CA 1
ATOM 1597 C C . ALA A 1 209 ? 23.071 21.043 5.629 1.00 75.31 209 ALA A C 1
ATOM 1599 O O . ALA A 1 209 ? 23.714 22.049 5.916 1.00 75.31 209 ALA A O 1
ATOM 1600 N N . GLY A 1 210 ? 22.860 20.680 4.358 1.00 70.06 210 GLY A N 1
ATOM 1601 C CA . GLY A 1 210 ? 23.345 21.426 3.190 1.00 70.06 210 GLY A CA 1
ATOM 1602 C C . GLY A 1 210 ? 22.606 22.742 2.899 1.00 70.06 210 GLY A C 1
ATOM 1603 O O . GLY A 1 210 ? 23.125 23.576 2.162 1.00 70.06 210 GLY A O 1
ATOM 1604 N N . LEU A 1 211 ? 21.446 23.000 3.517 1.00 68.06 211 LEU A N 1
ATOM 1605 C CA . LEU A 1 211 ? 20.789 24.314 3.415 1.00 68.06 211 LEU A CA 1
ATOM 1606 C C . LEU A 1 211 ? 21.650 25.417 4.045 1.00 68.06 211 LEU A C 1
ATOM 1608 O O . LEU A 1 211 ? 21.646 26.549 3.570 1.00 68.06 211 LEU A O 1
ATOM 1612 N N . THR A 1 212 ? 22.441 25.076 5.071 1.00 65.69 212 THR A N 1
ATOM 1613 C CA . THR A 1 212 ? 23.389 26.007 5.711 1.00 65.69 212 THR A CA 1
ATOM 1614 C C . THR A 1 212 ? 24.546 26.415 4.797 1.00 65.69 212 THR A C 1
ATOM 1616 O O . THR A 1 212 ? 25.171 27.446 5.030 1.00 65.69 212 THR A O 1
ATOM 1619 N N . THR A 1 213 ? 24.802 25.652 3.729 1.00 70.25 213 THR A N 1
ATOM 1620 C CA . THR A 1 213 ? 25.839 25.924 2.724 1.00 70.25 213 THR A CA 1
ATOM 1621 C C . THR A 1 213 ? 25.266 26.443 1.398 1.00 70.25 213 THR A C 1
ATOM 1623 O O . THR A 1 213 ? 26.002 26.568 0.422 1.00 70.25 213 THR A O 1
ATOM 1626 N N . GLY A 1 214 ? 23.966 26.769 1.349 1.00 68.62 214 GLY A N 1
ATOM 1627 C CA . GLY A 1 214 ? 23.293 27.303 0.159 1.00 68.62 214 GLY A CA 1
ATOM 1628 C C . GLY A 1 214 ? 22.857 26.251 -0.869 1.00 68.62 214 GLY A C 1
ATOM 1629 O O . GLY A 1 214 ? 22.436 26.613 -1.968 1.00 68.62 214 GLY A O 1
ATOM 1630 N N . PHE A 1 215 ? 22.933 24.956 -0.541 1.00 72.81 215 PHE A N 1
ATOM 1631 C CA . PHE A 1 215 ? 22.439 23.884 -1.406 1.00 72.81 215 PHE A CA 1
ATOM 1632 C C . PHE A 1 215 ? 20.941 23.652 -1.181 1.00 72.81 215 PHE A C 1
ATOM 1634 O O . PHE A 1 215 ? 20.518 23.259 -0.092 1.00 72.81 215 PHE A O 1
ATOM 1641 N N . PHE A 1 216 ? 20.136 23.843 -2.227 1.00 69.88 216 PHE A N 1
ATOM 1642 C CA . PHE A 1 216 ? 18.709 23.533 -2.189 1.00 69.88 216 PHE A CA 1
ATOM 1643 C C . PHE A 1 216 ? 18.450 22.088 -2.649 1.00 69.88 216 PHE A C 1
ATOM 1645 O O . PHE A 1 216 ? 18.849 21.721 -3.758 1.00 69.88 216 PHE A O 1
ATOM 1652 N N . PRO A 1 217 ? 17.779 21.253 -1.832 1.00 70.69 217 PRO A N 1
ATOM 1653 C CA . PRO A 1 217 ? 17.414 19.897 -2.226 1.00 70.69 217 PRO A CA 1
ATOM 1654 C C . PRO A 1 217 ? 16.454 19.878 -3.420 1.00 70.69 217 PRO A C 1
ATOM 1656 O O . PRO A 1 217 ? 15.635 20.779 -3.601 1.00 70.69 217 PRO A O 1
ATOM 1659 N N . SER A 1 218 ? 16.520 18.809 -4.218 1.00 72.19 218 SER A N 1
ATOM 1660 C CA . SER A 1 218 ? 15.552 18.580 -5.293 1.00 72.19 218 SER A CA 1
ATOM 1661 C C . SER A 1 218 ? 14.135 18.417 -4.732 1.00 72.19 218 SER A C 1
ATOM 1663 O O . SER A 1 218 ? 13.954 17.875 -3.637 1.00 72.19 218 SER A O 1
ATOM 1665 N N . ALA A 1 219 ? 13.126 18.837 -5.503 1.00 71.00 219 ALA A N 1
ATOM 1666 C CA . ALA A 1 219 ? 11.716 18.741 -5.114 1.00 71.00 219 ALA A CA 1
ATOM 1667 C C . ALA A 1 219 ? 11.318 17.319 -4.673 1.00 71.00 219 ALA A C 1
ATOM 1669 O O . ALA A 1 219 ? 10.633 17.153 -3.665 1.00 71.00 219 ALA A O 1
ATOM 1670 N N . ASP A 1 220 ? 11.834 16.294 -5.358 1.00 70.12 220 ASP A N 1
ATOM 1671 C CA . ASP A 1 220 ? 11.583 14.889 -5.025 1.00 70.12 220 ASP A CA 1
ATOM 1672 C C . ASP A 1 220 ? 12.147 14.513 -3.645 1.00 70.12 220 ASP A C 1
ATOM 1674 O O . ASP A 1 220 ? 11.487 13.831 -2.864 1.00 70.12 220 ASP A O 1
ATOM 1678 N N . THR A 1 221 ? 13.344 15.000 -3.299 1.00 73.94 221 THR A N 1
ATOM 1679 C CA . THR A 1 221 ? 13.971 14.729 -1.992 1.00 73.94 221 THR A CA 1
ATOM 1680 C C . THR A 1 221 ? 13.188 15.387 -0.862 1.00 73.94 221 THR A C 1
ATOM 1682 O O . THR A 1 221 ? 13.002 14.784 0.194 1.00 73.94 221 THR A O 1
ATOM 1685 N N . VAL A 1 222 ? 12.705 16.612 -1.088 1.00 76.38 222 VAL A N 1
ATOM 1686 C CA . VAL A 1 222 ? 11.894 17.347 -0.109 1.00 76.38 222 VAL A CA 1
ATOM 1687 C C . VAL A 1 222 ? 10.559 16.658 0.122 1.00 76.38 222 VAL A C 1
ATOM 1689 O O . VAL A 1 222 ? 10.165 16.457 1.268 1.00 76.38 222 VAL A O 1
ATOM 1692 N N . LEU A 1 223 ? 9.878 16.262 -0.952 1.00 75.12 223 LEU A N 1
ATOM 1693 C CA . LEU A 1 223 ? 8.573 15.621 -0.862 1.00 75.12 223 LEU A CA 1
ATOM 1694 C C . LEU A 1 223 ? 8.674 14.260 -0.170 1.00 75.12 223 LEU A C 1
ATOM 1696 O O . LEU A 1 223 ? 7.953 14.003 0.791 1.00 75.12 223 LEU A O 1
ATOM 1700 N N . LEU A 1 224 ? 9.604 13.406 -0.603 1.00 75.50 224 LEU A N 1
ATOM 1701 C CA . LEU A 1 224 ? 9.782 12.081 -0.008 1.00 75.50 224 LEU A CA 1
ATOM 1702 C C . LEU A 1 224 ? 10.264 12.137 1.426 1.00 75.50 224 LEU A C 1
ATOM 1704 O O . LEU A 1 224 ? 9.772 11.394 2.271 1.00 75.50 224 LEU A O 1
ATOM 1708 N N . GLY A 1 225 ? 11.212 13.024 1.697 1.00 78.56 225 GLY A N 1
ATOM 1709 C CA . GLY A 1 225 ? 11.723 13.255 3.029 1.00 78.56 225 GLY A CA 1
ATOM 1710 C C . GLY A 1 225 ? 10.666 13.774 3.983 1.00 78.56 225 GLY A C 1
ATOM 1711 O O . GLY A 1 225 ? 10.491 13.219 5.062 1.00 78.56 225 GLY A O 1
ATOM 1712 N N . GLY A 1 226 ? 9.924 14.801 3.567 1.00 79.50 226 GLY A N 1
ATOM 1713 C CA . GLY A 1 226 ? 8.838 15.381 4.348 1.00 79.50 226 GLY A CA 1
ATOM 1714 C C . GLY A 1 226 ? 7.733 14.366 4.634 1.00 79.50 226 GLY A C 1
ATOM 1715 O O . GLY A 1 226 ? 7.359 14.177 5.792 1.00 79.50 226 GLY A O 1
ATOM 1716 N N . CYS A 1 227 ? 7.260 13.648 3.609 1.00 81.50 227 CYS A N 1
ATOM 1717 C CA . CYS A 1 227 ? 6.289 12.569 3.788 1.00 81.50 227 CYS A CA 1
ATOM 1718 C C . CYS A 1 227 ? 6.845 11.438 4.666 1.00 81.50 227 CYS A C 1
ATOM 1720 O O . CYS A 1 227 ? 6.127 10.932 5.523 1.00 81.50 227 CYS A O 1
ATOM 1722 N N . GLY A 1 228 ? 8.112 11.058 4.490 1.00 85.06 228 GLY A N 1
ATOM 1723 C CA . GLY A 1 228 ? 8.780 10.022 5.276 1.00 85.06 228 GLY A CA 1
ATOM 1724 C C . GLY A 1 228 ? 8.876 10.377 6.759 1.00 85.06 228 GLY A C 1
ATOM 1725 O O . GLY A 1 228 ? 8.491 9.570 7.603 1.00 85.06 228 GLY A O 1
ATOM 1726 N N . VAL A 1 229 ? 9.298 11.602 7.078 1.00 86.38 229 VAL A N 1
ATOM 1727 C CA . VAL A 1 229 ? 9.381 12.117 8.454 1.00 86.38 229 VAL A CA 1
ATOM 1728 C C . VAL A 1 229 ? 7.994 12.211 9.086 1.00 86.38 229 VAL A C 1
ATOM 1730 O O . VAL A 1 229 ? 7.815 11.779 10.224 1.00 86.38 229 VAL A O 1
ATOM 1733 N N . LEU A 1 230 ? 6.999 12.714 8.349 1.00 87.81 230 LEU A N 1
ATOM 1734 C CA . LEU A 1 230 ? 5.616 12.776 8.822 1.00 87.81 230 LEU A CA 1
ATOM 1735 C C . LEU A 1 230 ? 5.071 11.376 9.135 1.00 87.81 230 LEU A C 1
ATOM 1737 O O . LEU A 1 230 ? 4.538 11.145 10.219 1.00 87.81 230 LEU A O 1
ATOM 1741 N N . LEU A 1 231 ? 5.233 10.428 8.210 1.00 88.94 231 LEU A N 1
ATOM 1742 C CA . LEU A 1 231 ? 4.800 9.044 8.400 1.00 88.94 231 LEU A CA 1
ATOM 1743 C C . LEU A 1 231 ? 5.556 8.362 9.544 1.00 88.94 231 LEU A C 1
ATOM 1745 O O . LEU A 1 231 ? 4.962 7.568 10.269 1.00 88.94 231 LEU A O 1
ATOM 1749 N N . LEU A 1 232 ? 6.838 8.679 9.743 1.00 90.12 232 LEU A N 1
ATOM 1750 C CA . LEU A 1 232 ? 7.621 8.159 10.861 1.00 90.12 232 LEU A CA 1
ATOM 1751 C C . LEU A 1 232 ? 7.101 8.697 12.197 1.00 90.12 232 LEU A C 1
ATOM 1753 O O . LEU A 1 232 ? 6.913 7.920 13.130 1.00 90.12 232 LEU A O 1
ATOM 1757 N N . ALA A 1 233 ? 6.809 9.996 12.280 1.00 90.19 233 ALA A N 1
ATOM 1758 C CA . ALA A 1 233 ? 6.217 10.604 13.468 1.00 90.19 233 ALA A CA 1
ATOM 1759 C C . ALA A 1 233 ? 4.850 9.982 13.797 1.00 90.19 233 ALA A C 1
ATOM 1761 O O . ALA A 1 233 ? 4.601 9.602 14.942 1.00 90.19 233 ALA A O 1
ATOM 1762 N N . LEU A 1 234 ? 3.995 9.797 12.784 1.00 88.88 234 LEU A N 1
ATOM 1763 C CA . LEU A 1 234 ? 2.711 9.109 12.935 1.00 88.88 234 LEU A CA 1
ATOM 1764 C C . LEU A 1 234 ? 2.894 7.648 13.368 1.00 88.88 234 LEU A C 1
ATOM 1766 O O . LEU A 1 234 ? 2.178 7.185 14.251 1.00 88.88 234 LEU A O 1
ATOM 1770 N N . SER A 1 235 ? 3.872 6.933 12.806 1.00 88.94 235 SER A N 1
ATOM 1771 C CA . SER A 1 235 ? 4.194 5.556 13.203 1.00 88.94 235 SER A CA 1
ATOM 1772 C C . SER A 1 235 ? 4.581 5.467 14.679 1.00 88.94 235 SER A C 1
ATOM 1774 O O . SER A 1 235 ? 4.039 4.643 15.412 1.00 88.94 235 SER A O 1
ATOM 1776 N N . LEU A 1 236 ? 5.459 6.357 15.150 1.00 88.56 236 LEU A N 1
ATOM 1777 C CA . LEU A 1 236 ? 5.863 6.408 16.557 1.00 88.56 236 LEU A CA 1
ATOM 1778 C C . LEU A 1 236 ? 4.679 6.725 17.478 1.00 88.56 236 LEU A C 1
ATOM 1780 O O . LEU A 1 236 ? 4.506 6.059 18.498 1.00 88.56 236 LEU A O 1
ATOM 1784 N N . MET A 1 237 ? 3.832 7.686 17.097 1.00 89.56 237 MET A N 1
ATOM 1785 C CA . MET A 1 237 ? 2.604 8.002 17.832 1.00 89.56 237 MET A CA 1
ATOM 1786 C C . MET A 1 237 ? 1.690 6.773 17.949 1.00 89.56 237 MET A C 1
ATOM 1788 O O . MET A 1 237 ? 1.184 6.471 19.029 1.00 89.56 237 MET A O 1
ATOM 1792 N N . LEU A 1 238 ? 1.515 6.030 16.856 1.00 85.19 238 LEU A N 1
ATOM 1793 C CA . LEU A 1 238 ? 0.697 4.819 16.826 1.00 85.19 238 LEU A CA 1
ATOM 1794 C C . LEU A 1 238 ? 1.287 3.692 17.671 1.00 85.19 238 LEU A C 1
ATOM 1796 O O . LEU A 1 238 ? 0.533 2.972 18.321 1.00 85.19 238 LEU A O 1
ATOM 1800 N N . ILE A 1 239 ? 2.611 3.538 17.702 1.00 85.88 239 ILE A N 1
ATOM 1801 C CA . ILE A 1 239 ? 3.276 2.562 18.576 1.00 85.88 239 ILE A CA 1
ATOM 1802 C C . ILE A 1 239 ? 3.002 2.898 20.046 1.00 85.88 239 ILE A C 1
ATOM 1804 O O . ILE A 1 239 ? 2.649 2.006 20.818 1.00 85.88 239 ILE A O 1
ATOM 1808 N N . VAL A 1 240 ? 3.099 4.174 20.432 1.00 87.50 240 VAL A N 1
ATOM 1809 C CA . VAL A 1 240 ? 2.783 4.619 21.799 1.00 87.50 240 VAL A CA 1
ATOM 1810 C C . VAL A 1 240 ? 1.330 4.302 22.156 1.00 87.50 240 VAL A C 1
ATOM 1812 O O . VAL A 1 240 ? 1.072 3.724 23.213 1.00 87.50 240 VAL A O 1
ATOM 1815 N N . GLU A 1 241 ? 0.386 4.616 21.267 1.00 85.50 241 GLU A N 1
ATOM 1816 C CA . GLU A 1 241 ? -1.031 4.320 21.496 1.00 85.50 241 GLU A CA 1
ATOM 1817 C C . GLU A 1 241 ? -1.298 2.809 21.548 1.00 85.50 241 GLU A C 1
ATOM 1819 O O . GLU A 1 241 ? -2.029 2.333 22.409 1.00 85.50 241 GLU A O 1
ATOM 1824 N N . THR A 1 242 ? -0.626 2.022 20.706 1.00 83.75 242 THR A N 1
ATOM 1825 C CA . THR A 1 242 ? -0.697 0.553 20.715 1.00 83.75 242 THR A CA 1
ATOM 1826 C C . THR A 1 242 ? -0.275 -0.023 22.064 1.00 83.75 242 THR A C 1
ATOM 1828 O O . THR A 1 242 ? -0.973 -0.864 22.631 1.00 83.75 242 THR A O 1
ATOM 1831 N N . VAL A 1 243 ? 0.858 0.440 22.602 1.00 84.75 243 VAL A N 1
ATOM 1832 C CA . VAL A 1 243 ? 1.356 0.012 23.917 1.00 84.75 243 VAL A CA 1
ATOM 1833 C C . VAL A 1 243 ? 0.370 0.414 25.013 1.00 84.75 243 VAL A C 1
ATOM 1835 O O . VAL A 1 243 ? 0.046 -0.404 25.875 1.00 84.75 243 VAL A O 1
ATOM 1838 N N . ARG A 1 244 ? -0.166 1.638 24.954 1.00 84.94 244 ARG A N 1
ATOM 1839 C CA . ARG A 1 244 ? -1.206 2.105 25.878 1.00 84.94 244 ARG A CA 1
ATOM 1840 C C . ARG A 1 244 ? -2.431 1.187 25.853 1.00 84.94 244 ARG A C 1
ATOM 1842 O O . ARG A 1 244 ? -2.869 0.724 26.904 1.00 84.94 244 ARG A O 1
ATOM 1849 N N . VAL A 1 245 ? -2.945 0.876 24.667 1.00 81.19 245 VAL A N 1
ATOM 1850 C CA . VAL A 1 245 ? -4.153 0.063 24.492 1.00 81.19 245 VAL A CA 1
ATOM 1851 C C . VAL A 1 245 ? -3.942 -1.388 24.945 1.00 81.19 245 VAL A C 1
ATOM 1853 O O . VAL A 1 245 ? -4.781 -1.942 25.649 1.00 81.19 245 VAL A O 1
ATOM 1856 N N . LEU A 1 246 ? -2.819 -2.016 24.592 1.00 81.44 246 LEU A N 1
ATOM 1857 C CA . LEU A 1 246 ? -2.593 -3.434 24.898 1.00 81.44 246 LEU A CA 1
ATOM 1858 C C . LEU A 1 246 ? -2.203 -3.696 26.359 1.00 81.44 246 LEU A C 1
ATOM 1860 O O . LEU A 1 246 ? -2.586 -4.728 26.910 1.00 81.44 246 LEU A O 1
ATOM 1864 N N . PHE A 1 247 ? -1.444 -2.792 26.986 1.00 80.94 247 PHE A N 1
ATOM 1865 C CA . PHE A 1 247 ? -0.918 -3.009 28.338 1.00 80.94 247 PHE A CA 1
ATOM 1866 C C . PHE A 1 247 ? -1.693 -2.266 29.427 1.00 80.94 247 PHE A C 1
ATOM 1868 O O . PHE A 1 247 ? -1.828 -2.793 30.531 1.00 80.94 247 PHE A O 1
ATOM 1875 N N . PHE A 1 248 ? -2.218 -1.072 29.138 1.00 71.19 248 PHE A N 1
ATOM 1876 C CA . PHE A 1 248 ? -2.818 -0.200 30.154 1.00 71.19 248 PHE A CA 1
ATOM 1877 C C . PHE A 1 248 ? -4.349 -0.142 30.088 1.00 71.19 248 PHE A C 1
ATOM 1879 O O . PHE A 1 248 ? -4.986 0.116 31.105 1.00 71.19 248 PHE A O 1
ATOM 1886 N N . PHE A 1 249 ? -4.965 -0.478 28.951 1.00 61.44 249 PHE A N 1
ATOM 1887 C CA . PHE A 1 249 ? -6.428 -0.549 28.789 1.00 61.44 249 PHE A CA 1
ATOM 1888 C C . PHE A 1 249 ? -7.042 -1.871 29.287 1.00 61.44 249 PHE A C 1
ATOM 1890 O O . PHE A 1 249 ? -8.065 -2.337 28.788 1.00 61.44 249 PHE A O 1
ATOM 1897 N N . ARG A 1 250 ? -6.458 -2.473 30.331 1.00 56.62 250 ARG A N 1
ATOM 1898 C CA . ARG A 1 250 ? -7.139 -3.491 31.147 1.00 56.62 250 ARG A CA 1
ATOM 1899 C C . ARG A 1 250 ? -8.121 -2.809 32.105 1.00 56.62 250 ARG A C 1
ATOM 1901 O O . ARG A 1 250 ? -7.972 -2.881 33.321 1.00 56.62 250 ARG A O 1
ATOM 1908 N N . THR A 1 251 ? -9.131 -2.128 31.578 1.00 47.97 251 THR A N 1
ATOM 1909 C CA . THR A 1 251 ? -10.229 -1.590 32.385 1.00 47.97 251 THR A CA 1
ATOM 1910 C C . THR A 1 251 ? -11.448 -2.498 32.282 1.00 47.97 251 THR A C 1
ATOM 1912 O O . THR A 1 251 ? -12.195 -2.463 31.315 1.00 47.97 251 THR A O 1
ATOM 1915 N N . LYS A 1 252 ? -11.626 -3.283 33.353 1.00 43.50 252 LYS A N 1
ATOM 1916 C CA . LYS A 1 252 ? -12.884 -3.870 33.840 1.00 43.50 252 LYS A CA 1
ATOM 1917 C C . LYS A 1 252 ? -13.680 -4.689 32.817 1.00 43.50 252 LYS A C 1
ATOM 1919 O O . LYS A 1 252 ? -14.686 -4.232 32.288 1.00 43.50 252 LYS A O 1
ATOM 1924 N N . ALA A 1 253 ? -13.299 -5.956 32.665 1.00 40.31 253 ALA A N 1
ATOM 1925 C CA . ALA A 1 253 ? -14.313 -6.982 32.447 1.00 40.31 253 ALA A CA 1
ATOM 1926 C C . ALA A 1 253 ? -15.179 -7.029 33.721 1.00 40.31 253 ALA A C 1
ATOM 1928 O O . ALA A 1 253 ? -14.687 -7.425 34.780 1.00 40.31 253 ALA A O 1
ATOM 1929 N N . ALA A 1 254 ? -16.393 -6.490 33.625 1.00 36.38 254 ALA A N 1
ATOM 1930 C CA . ALA A 1 254 ? -17.496 -6.802 34.526 1.00 36.38 254 ALA A CA 1
ATOM 1931 C C . ALA A 1 254 ? -18.205 -8.057 34.007 1.00 36.38 254 ALA A C 1
ATOM 1933 O O . ALA A 1 254 ? -18.244 -8.216 32.763 1.00 36.38 254 ALA A O 1
#

Radius of gyration: 21.87 Å; Cα contacts (8 Å, |Δi|>4): 196; chains: 1; bounding box: 52×49×66 Å

Sequence (254 aa):
CGACSGFHGIVSSGTTAKQVKKERDCVPITYGAMLLEGLVAVLAIITVIILPKNSPLLKADPNLIYAGGIAKSLALFNIPYQIAFTFALLAFSTFVYDTLDVCTRLARYIFQELTGWHSKKGSLCAGVASVLVPFIFLMASKEKAYLAAWPAFGASNQLLASIILLAVSVWLIHLGKRPWYTILPMIFMFAVTSWSLVILSIPFVKSLAGLTTGFFPSADTVLLGGCGVLLLALSLMLIVETVRVLFFFRTKAA